Protein AF-0000000085045968 (afdb_homodimer)

Sequence (188 aa):
MLDGLQATTEQFIESRLEALLISKEYQVYADIIYRDLEEKLLDATQTLDDEARNLLIEDIRSNIFEQIFFQTKQAYRQGFSDSMTFMIDRLVKKMLDGLQATTEQFIESRLEALLISKEYQVYADIIYRDLEEKLLDATQTLDDEARNLLIEDIRSNIFEQIFFQTKQAYRQGFSDSMTFMIDRLVKK

Foldseek 3Di:
DVVVVVVVVVVVLVVVLVCVCPDPVNVVVLVVVLVVLLVVLCVVCVVDDPVVSVVVSVVVSVVVVVVVSVVSSVVSVVVVVVVVVVCCCVVPVD/DVVVVVVVVVVVLVVVLVCVCPDPVNVVVLVVVLVVLLVVLCVVCVVDDPVVSVVVSVVVSVVVVVVVSVVSSVVSVVVVVVVVVVVCCVVPVD

Nearest PDB structures (foldseek):
  4wa6-assembly3_B  TM=4.581E-01  e=2.703E+00  Saccharomyces cerevisiae S288C
  3kik-assembly1_A  TM=4.564E-01  e=2.879E+00  Saccharomyces cerevisiae
  3kjl-assembly1_A  TM=4.022E-01  e=5.750E+00  Saccharomyces cerevisiae
  5ip0-assembly2_E  TM=4.010E-01  e=7.875E+00  Aeromonas hydrophila
  4wa6-assembly3_B  TM=4.594E-01  e=2.603E+00  Saccharomyces cerevisiae S288C

pLDDT: mean 83.44, std 9.48, range [46.88, 95.69]

Organism: Alkalihalophilus pseudofirmus (strain ATCC BAA-2126 / JCM 17055 / OF4) (NCBI:txid398511)

Solvent-accessible surface area (backbone atoms only — not comparable to full-atom values): 9877 Å² total; per-residue (Å²): 115,71,64,54,52,52,51,53,49,50,51,49,49,53,52,51,50,53,51,48,66,69,26,67,70,48,46,52,54,54,48,50,54,50,54,54,49,48,59,57,43,52,72,56,31,64,87,45,54,72,68,62,41,48,52,50,51,49,52,53,48,53,52,50,49,53,52,49,51,52,48,28,53,52,27,17,51,48,20,23,49,50,30,49,52,52,48,47,51,60,63,56,72,98,112,72,65,53,50,50,51,52,49,50,51,48,50,53,53,51,49,52,50,48,64,68,27,67,71,48,45,51,53,54,46,50,54,49,52,54,49,50,60,57,43,52,71,57,29,62,87,44,54,72,68,61,42,49,52,50,51,50,52,52,48,52,52,50,48,54,52,48,51,51,47,28,53,52,28,18,51,49,20,23,51,50,32,48,51,52,48,49,49,60,63,57,73,96

Structure (mmCIF, N/CA/C/O backbone):
data_AF-0000000085045968-model_v1
#
loop_
_entity.id
_entity.type
_entity.pdbx_description
1 polymer 'Uncharacterized protein'
#
loop_
_atom_site.group_PDB
_atom_site.id
_atom_site.type_symbol
_atom_site.label_atom_id
_atom_site.label_alt_id
_atom_site.label_comp_id
_atom_site.label_asym_id
_atom_site.label_entity_id
_atom_site.label_seq_id
_atom_site.pdbx_PDB_ins_code
_atom_site.Cartn_x
_atom_site.Cartn_y
_atom_site.Cartn_z
_atom_site.occupancy
_atom_site.B_iso_or_equiv
_atom_site.auth_seq_id
_atom_site.auth_comp_id
_atom_site.auth_asym_id
_atom_site.auth_atom_id
_atom_site.pdbx_PDB_model_num
ATOM 1 N N . MET A 1 1 ? -14.148 30.641 0.25 1 47.75 1 MET A N 1
ATOM 2 C CA . MET A 1 1 ? -12.867 30.641 0.962 1 47.75 1 MET A CA 1
ATOM 3 C C . MET A 1 1 ? -12.453 29.234 1.346 1 47.75 1 MET A C 1
ATOM 5 O O . MET A 1 1 ? -11.328 28.812 1.078 1 47.75 1 MET A O 1
ATOM 9 N N . LEU A 1 2 ? -13.383 28.359 1.959 1 53.28 2 LEU A N 1
ATOM 10 C CA . LEU A 1 2 ? -13.18 26.984 2.406 1 53.28 2 LEU A CA 1
ATOM 11 C C . LEU A 1 2 ? -13.031 26.047 1.218 1 53.28 2 LEU A C 1
ATOM 13 O O . LEU A 1 2 ? -12.227 25.109 1.26 1 53.28 2 LEU A O 1
ATOM 17 N N . ASP A 1 3 ? -13.75 26.453 0.116 1 60.41 3 ASP A N 1
ATOM 18 C CA . ASP A 1 3 ? -13.719 25.672 -1.117 1 60.41 3 ASP A CA 1
ATOM 19 C C . ASP A 1 3 ? -12.344 25.734 -1.777 1 60.41 3 ASP A C 1
ATOM 21 O O . ASP A 1 3 ? -11.844 24.734 -2.277 1 60.41 3 ASP A O 1
ATOM 25 N N . GLY A 1 4 ? -11.797 26.891 -1.619 1 64.06 4 GLY A N 1
ATOM 26 C CA . GLY A 1 4 ? -10.492 27.078 -2.238 1 64.06 4 GLY A CA 1
ATOM 27 C C . GLY A 1 4 ? -9.398 26.266 -1.577 1 64.06 4 GLY A C 1
ATOM 28 O O . GLY A 1 4 ? -8.602 25.609 -2.258 1 64.06 4 GLY A O 1
ATOM 29 N N . LEU A 1 5 ? -9.469 26.219 -0.298 1 76.75 5 LEU A N 1
ATOM 30 C CA . LEU A 1 5 ? -8.461 25.469 0.452 1 76.75 5 LEU A CA 1
ATOM 31 C C . LEU A 1 5 ? -8.578 23.984 0.176 1 76.75 5 LEU A C 1
ATOM 33 O O . LEU A 1 5 ? -7.566 23.281 0.033 1 76.75 5 LEU A O 1
ATOM 37 N N . GLN A 1 6 ? -9.852 23.562 0.105 1 79.69 6 GLN A N 1
ATOM 38 C CA . GLN A 1 6 ? -10.078 22.141 -0.164 1 79.69 6 GLN A CA 1
ATOM 39 C C . GLN A 1 6 ? -9.547 21.75 -1.539 1 79.69 6 GLN A C 1
ATOM 41 O O . GLN A 1 6 ? -8.945 20.688 -1.696 1 79.69 6 GLN A O 1
ATOM 46 N N . ALA A 1 7 ? -9.766 22.594 -2.453 1 84.81 7 ALA A N 1
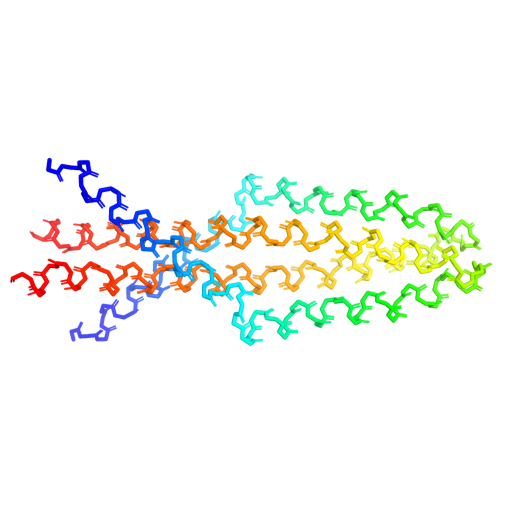ATOM 47 C CA . ALA A 1 7 ? -9.312 22.312 -3.812 1 84.81 7 ALA A CA 1
ATOM 48 C C . ALA A 1 7 ? -7.785 22.312 -3.887 1 84.81 7 ALA A C 1
ATOM 50 O O . ALA A 1 7 ? -7.191 21.453 -4.543 1 84.81 7 ALA A O 1
ATOM 51 N N . THR A 1 8 ? -7.258 23.266 -3.268 1 85.44 8 THR A N 1
ATOM 52 C CA . THR A 1 8 ? -5.805 23.359 -3.254 1 85.44 8 THR A CA 1
ATOM 53 C C . THR A 1 8 ? -5.191 22.156 -2.545 1 85.44 8 THR A C 1
ATOM 55 O O . THR A 1 8 ? -4.176 21.625 -2.992 1 85.44 8 THR A O 1
ATOM 58 N N . THR A 1 9 ? -5.832 21.766 -1.498 1 89.06 9 THR A N 1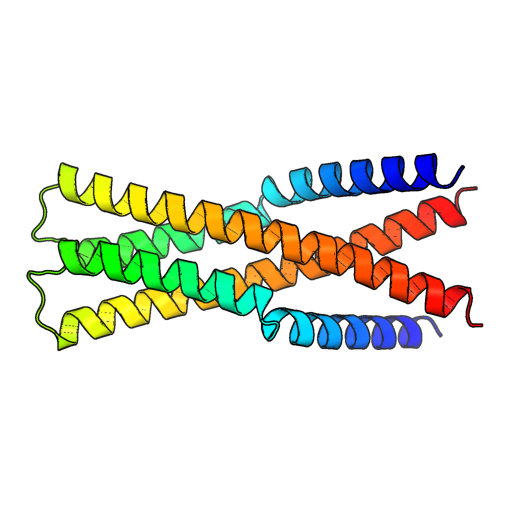
ATOM 59 C CA . THR A 1 9 ? -5.355 20.609 -0.745 1 89.06 9 THR A CA 1
ATOM 60 C C . THR A 1 9 ? -5.438 19.344 -1.589 1 89.06 9 THR A C 1
ATOM 62 O O . THR A 1 9 ? -4.48 18.562 -1.646 1 89.06 9 THR A O 1
ATOM 65 N N . GLU A 1 10 ? -6.555 19.172 -2.232 1 90.31 10 GLU A N 1
ATOM 66 C CA . GLU A 1 10 ? -6.746 17.984 -3.072 1 90.31 10 GLU A CA 1
ATOM 67 C C . GLU A 1 10 ? -5.75 17.969 -4.227 1 90.31 10 GLU A C 1
ATOM 69 O O . GLU A 1 10 ? -5.219 16.906 -4.578 1 90.31 10 GLU A O 1
ATOM 74 N N . GLN A 1 11 ? -5.516 19.094 -4.77 1 91.31 11 GLN A N 1
ATOM 75 C CA . GLN A 1 11 ? -4.531 19.188 -5.844 1 91.31 11 GLN A CA 1
ATOM 76 C C . GLN A 1 11 ? -3.135 18.844 -5.34 1 91.31 11 GLN A C 1
ATOM 78 O O . GLN A 1 11 ? -2.365 18.172 -6.035 1 91.31 11 GLN A O 1
ATOM 83 N N . PHE A 1 12 ? -2.871 19.344 -4.242 1 92.25 12 PHE A N 1
ATOM 84 C CA . PHE A 1 12 ? -1.583 19.016 -3.637 1 92.25 12 PHE A CA 1
ATOM 85 C C . PHE A 1 12 ? -1.457 17.516 -3.387 1 92.25 12 PHE A C 1
ATOM 87 O O . PHE A 1 12 ? -0.45 16.906 -3.748 1 92.25 12 PHE A O 1
ATOM 94 N N . ILE A 1 13 ? -2.463 16.938 -2.832 1 93.75 13 ILE A N 1
ATOM 95 C CA . ILE A 1 13 ? -2.484 15.508 -2.541 1 93.75 13 ILE A CA 1
ATOM 96 C C . ILE A 1 13 ? -2.287 14.711 -3.83 1 93.75 13 ILE A C 1
ATOM 98 O O . ILE A 1 13 ? -1.452 13.805 -3.889 1 93.75 13 ILE A O 1
ATOM 102 N N . GLU A 1 14 ? -3.031 15.078 -4.824 1 91.81 14 GLU A N 1
ATOM 103 C CA . GLU A 1 14 ? -2.949 14.359 -6.09 1 91.81 14 GLU A CA 1
ATOM 104 C C . GLU A 1 14 ? -1.549 14.461 -6.691 1 91.81 14 GLU A C 1
ATOM 106 O O . GLU A 1 14 ? -1.016 13.477 -7.203 1 91.81 14 GLU A O 1
ATOM 111 N N . SER A 1 15 ? -0.991 15.578 -6.594 1 93.38 15 SER A N 1
ATOM 112 C CA . SER A 1 15 ? 0.353 15.789 -7.121 1 93.38 15 SER A CA 1
ATOM 113 C C . SER A 1 15 ? 1.386 14.977 -6.352 1 93.38 15 SER A C 1
ATOM 115 O O . SER A 1 15 ? 2.262 14.352 -6.953 1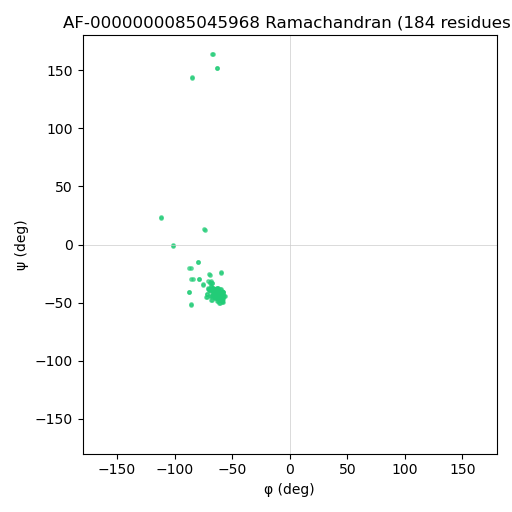 93.38 15 SER A O 1
ATOM 117 N N . ARG A 1 16 ? 1.268 14.984 -5.129 1 92.69 16 ARG A N 1
ATOM 118 C CA . ARG A 1 16 ? 2.225 14.273 -4.293 1 92.69 16 ARG A CA 1
ATOM 119 C C . ARG A 1 16 ? 2.053 12.766 -4.43 1 92.69 16 ARG A C 1
ATOM 121 O O . ARG A 1 16 ? 3.033 12.016 -4.414 1 92.69 16 ARG A O 1
ATOM 128 N N . LEU A 1 17 ? 0.818 12.391 -4.523 1 92.25 17 LEU A N 1
ATOM 129 C CA . LEU A 1 17 ? 0.544 10.977 -4.75 1 92.25 17 LEU A CA 1
ATOM 130 C C . LEU A 1 17 ? 1.152 10.508 -6.066 1 92.25 17 LEU A C 1
ATOM 132 O O . LEU A 1 17 ? 1.757 9.43 -6.129 1 92.25 17 LEU A O 1
ATOM 136 N N . GLU A 1 18 ? 0.968 11.266 -7.086 1 90.62 18 GLU A N 1
ATOM 137 C CA . GLU A 1 18 ? 1.569 10.938 -8.375 1 90.62 18 GLU A CA 1
ATOM 138 C C . GLU A 1 18 ? 3.088 10.836 -8.266 1 90.62 18 GLU A C 1
ATOM 140 O O . GLU A 1 18 ? 3.691 9.898 -8.797 1 90.62 18 GLU A O 1
ATOM 145 N N . ALA A 1 19 ? 3.65 11.734 -7.535 1 92.12 19 ALA A N 1
ATOM 146 C CA . ALA A 1 19 ? 5.098 11.734 -7.332 1 92.12 19 ALA A CA 1
ATOM 147 C C . ALA A 1 19 ? 5.539 10.484 -6.57 1 92.12 19 ALA A C 1
ATOM 149 O O . ALA A 1 19 ? 6.582 9.898 -6.883 1 92.12 19 ALA A O 1
ATOM 150 N N . LEU A 1 20 ? 4.754 10.102 -5.629 1 92 20 LEU A N 1
ATOM 151 C CA . LEU A 1 20 ? 5.059 8.914 -4.84 1 92 20 LEU A CA 1
ATOM 152 C C . LEU A 1 20 ? 5.012 7.656 -5.707 1 92 20 LEU A C 1
ATOM 154 O O . LEU A 1 20 ? 5.918 6.824 -5.648 1 92 20 LEU A O 1
ATOM 158 N N . LEU A 1 21 ? 4.023 7.578 -6.52 1 88.81 21 LEU A N 1
ATOM 159 C CA . LEU A 1 21 ? 3.783 6.379 -7.312 1 88.81 21 LEU A CA 1
ATOM 160 C C . LEU A 1 21 ? 4.848 6.219 -8.398 1 88.81 21 LEU A C 1
ATOM 162 O O . LEU A 1 21 ? 5.148 5.098 -8.82 1 88.81 21 LEU A O 1
ATOM 166 N N . ILE A 1 22 ? 5.438 7.277 -8.805 1 89.81 22 ILE A N 1
ATOM 167 C CA . ILE A 1 22 ? 6.438 7.176 -9.859 1 89.81 22 ILE A CA 1
ATOM 168 C C . ILE A 1 22 ? 7.836 7.242 -9.25 1 89.81 22 ILE A C 1
ATOM 170 O O . ILE A 1 22 ? 8.836 7.141 -9.969 1 89.81 22 ILE A O 1
ATOM 174 N N . SER A 1 23 ? 7.871 7.391 -8 1 88 23 SER A N 1
ATOM 175 C CA . SER A 1 23 ? 9.164 7.445 -7.328 1 88 23 SER A CA 1
ATOM 176 C C . SER A 1 23 ? 9.93 6.137 -7.492 1 88 23 SER A C 1
ATOM 178 O O . SER A 1 23 ? 9.32 5.07 -7.629 1 88 23 SER A O 1
ATOM 180 N N . LYS A 1 24 ? 11.273 6.27 -7.457 1 88.94 24 LYS A N 1
ATOM 181 C CA . LYS A 1 24 ? 12.133 5.098 -7.586 1 88.94 24 LYS A CA 1
ATOM 182 C C . LYS A 1 24 ? 11.891 4.109 -6.449 1 88.94 24 LYS A C 1
ATOM 184 O O . LYS A 1 24 ? 11.828 2.898 -6.68 1 88.94 24 LYS A O 1
ATOM 189 N N . GLU A 1 25 ? 11.742 4.656 -5.262 1 81.5 25 GLU A N 1
ATOM 190 C CA . GLU A 1 25 ? 11.531 3.809 -4.094 1 81.5 25 GLU A CA 1
ATOM 191 C C . GLU A 1 25 ? 10.281 2.953 -4.25 1 81.5 25 GLU A C 1
ATOM 193 O O . GLU A 1 25 ? 10.312 1.744 -4.012 1 81.5 25 GLU A O 1
ATOM 198 N N . TYR A 1 26 ? 9.234 3.562 -4.625 1 84.44 26 TYR A N 1
ATOM 199 C CA . TYR A 1 26 ? 7.984 2.838 -4.82 1 84.44 26 TYR A CA 1
ATOM 200 C C . TYR A 1 26 ? 8.125 1.798 -5.926 1 84.44 26 TYR A C 1
ATOM 202 O O . TYR A 1 26 ? 7.684 0.657 -5.773 1 84.44 26 TYR A O 1
ATOM 210 N N . GLN A 1 27 ? 8.773 2.176 -6.961 1 83.75 27 GLN A N 1
ATOM 211 C CA . GLN A 1 27 ? 8.922 1.282 -8.102 1 83.75 27 GLN A CA 1
ATOM 212 C C . GLN A 1 27 ? 9.797 0.079 -7.75 1 83.75 27 GLN A C 1
ATOM 214 O O . GLN A 1 27 ? 9.531 -1.038 -8.195 1 83.75 27 GLN A O 1
ATOM 219 N N . VAL A 1 28 ? 10.797 0.309 -6.969 1 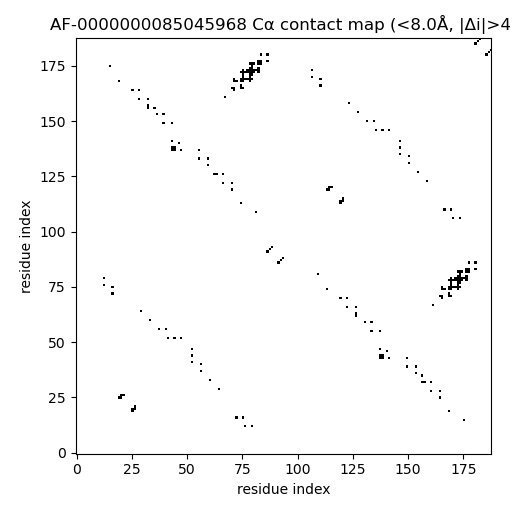85.38 28 VAL A N 1
ATOM 220 C CA . VAL A 1 28 ? 11.703 -0.768 -6.57 1 85.38 28 VAL A CA 1
ATOM 221 C C . VAL A 1 28 ? 10.93 -1.809 -5.758 1 85.38 28 VAL A C 1
ATOM 223 O O . VAL A 1 28 ? 11.07 -3.012 -5.984 1 85.38 28 VAL A O 1
ATOM 226 N N . TYR A 1 29 ? 10.062 -1.362 -4.883 1 80.62 29 TYR A N 1
ATOM 227 C CA . TYR A 1 29 ? 9.297 -2.291 -4.055 1 80.62 29 TYR A CA 1
ATOM 228 C C . TYR A 1 29 ? 8.273 -3.047 -4.895 1 80.62 29 TYR A C 1
ATOM 230 O O . TYR A 1 29 ? 8.055 -4.242 -4.688 1 80.62 29 TYR A O 1
ATOM 238 N N . ALA A 1 30 ? 7.699 -2.334 -5.82 1 80.12 30 ALA A N 1
ATOM 239 C CA . ALA A 1 30 ? 6.77 -2.998 -6.73 1 80.12 30 ALA A CA 1
ATOM 240 C C . ALA A 1 30 ? 7.48 -4.074 -7.551 1 80.12 30 ALA A C 1
ATOM 242 O O . ALA A 1 30 ? 6.953 -5.176 -7.727 1 80.12 30 ALA A O 1
ATOM 243 N N . ASP A 1 31 ? 8.664 -3.789 -7.914 1 84.25 31 ASP A N 1
ATOM 244 C CA . ASP A 1 31 ? 9.453 -4.73 -8.703 1 84.25 31 ASP A CA 1
ATOM 245 C C . ASP A 1 31 ? 9.812 -5.965 -7.887 1 84.25 31 ASP A C 1
ATOM 247 O O . ASP A 1 31 ? 9.844 -7.078 -8.414 1 84.25 31 ASP A O 1
ATOM 251 N N . ILE A 1 32 ? 10.117 -5.742 -6.66 1 84.75 32 ILE A N 1
ATOM 252 C CA . ILE A 1 32 ? 10.477 -6.848 -5.777 1 84.75 32 ILE A CA 1
ATOM 253 C C . ILE A 1 32 ? 9.305 -7.812 -5.648 1 84.75 32 ILE A C 1
ATOM 255 O O . ILE A 1 32 ? 9.484 -9.031 -5.734 1 84.75 32 ILE A O 1
ATOM 259 N N . ILE A 1 33 ? 8.117 -7.305 -5.5 1 82.06 33 ILE A N 1
ATOM 260 C CA . ILE A 1 33 ? 6.926 -8.141 -5.387 1 82.06 33 ILE A CA 1
ATOM 261 C C . ILE A 1 33 ? 6.77 -8.984 -6.648 1 82.06 33 ILE A C 1
ATOM 263 O O . ILE A 1 33 ? 6.531 -10.195 -6.566 1 82.06 33 ILE A O 1
ATOM 267 N N . TYR A 1 34 ? 7.02 -8.375 -7.73 1 82.06 34 TYR A N 1
ATOM 268 C CA . TYR A 1 34 ? 6.812 -9.039 -9.016 1 82.06 34 TYR A CA 1
ATOM 269 C C . TYR A 1 34 ? 7.871 -10.109 -9.25 1 82.06 34 TYR A C 1
ATOM 271 O O . TYR A 1 34 ? 7.559 -11.219 -9.695 1 82.06 34 TYR A O 1
ATOM 279 N N . ARG A 1 35 ? 9.062 -9.773 -8.992 1 86 35 ARG A N 1
ATOM 280 C CA . ARG A 1 35 ? 10.156 -10.727 -9.18 1 86 35 ARG A CA 1
ATOM 281 C C . ARG A 1 35 ? 9.969 -11.953 -8.289 1 86 35 ARG A C 1
ATOM 283 O O . ARG A 1 35 ? 10.148 -13.086 -8.742 1 86 35 ARG A O 1
ATOM 290 N N . ASP A 1 36 ? 9.633 -11.695 -7.082 1 83.06 36 ASP A N 1
ATOM 291 C CA . ASP A 1 36 ? 9.422 -12.797 -6.148 1 83.06 36 ASP A CA 1
ATOM 292 C C . ASP A 1 36 ? 8.25 -13.672 -6.582 1 83.06 36 ASP A C 1
ATOM 294 O O . ASP A 1 36 ? 8.312 -14.898 -6.496 1 83.06 36 ASP A O 1
ATOM 298 N N . LEU A 1 37 ? 7.219 -13.117 -7.047 1 83.69 37 LEU A N 1
ATOM 299 C CA . LEU A 1 37 ? 6.051 -13.836 -7.543 1 83.69 37 LEU A CA 1
ATOM 300 C C . LEU A 1 37 ? 6.414 -14.711 -8.734 1 83.69 37 LEU A C 1
ATOM 302 O O . LEU A 1 37 ? 6.047 -15.891 -8.789 1 83.69 37 LEU A O 1
ATOM 306 N N . GLU A 1 38 ? 7.129 -14.125 -9.617 1 83.38 38 GLU A N 1
ATOM 307 C CA . GLU A 1 38 ? 7.531 -14.859 -10.82 1 83.38 38 GLU A CA 1
ATOM 308 C C . GLU A 1 38 ? 8.375 -16.078 -10.461 1 83.38 38 GLU A C 1
ATOM 310 O O . GLU A 1 38 ? 8.156 -17.172 -10.992 1 83.38 38 GLU A O 1
ATOM 315 N N . GLU A 1 39 ? 9.289 -15.898 -9.617 1 84 39 GLU A N 1
ATOM 316 C CA . GLU A 1 39 ? 10.172 -16.984 -9.211 1 84 39 GLU A CA 1
ATOM 317 C C . GLU A 1 39 ? 9.391 -18.125 -8.562 1 84 39 GLU A C 1
ATOM 319 O O . GLU A 1 39 ? 9.641 -19.297 -8.852 1 84 39 GLU A O 1
ATOM 324 N N . LYS A 1 40 ? 8.477 -17.797 -7.801 1 82.06 40 LYS A N 1
ATOM 325 C CA . LYS A 1 40 ? 7.711 -18.812 -7.086 1 82.06 40 LYS A CA 1
ATOM 326 C C . LYS A 1 40 ? 6.727 -19.516 -8.016 1 82.06 40 LYS A C 1
ATOM 328 O O . LYS A 1 40 ? 6.488 -20.719 -7.879 1 82.06 40 LYS A O 1
ATOM 333 N N . LEU A 1 41 ? 6.18 -18.812 -8.969 1 82.06 41 LEU A N 1
ATOM 334 C CA . LEU A 1 41 ? 5.191 -19.391 -9.883 1 82.06 41 LEU A CA 1
ATOM 335 C C . LEU A 1 41 ? 5.867 -20.234 -10.961 1 82.06 41 LEU A C 1
ATOM 337 O O . LEU A 1 41 ? 5.266 -21.156 -11.492 1 82.06 41 LEU A O 1
ATOM 341 N N . LEU A 1 42 ? 7.07 -19.828 -11.273 1 78.31 42 LEU A N 1
ATOM 342 C CA . LEU A 1 42 ? 7.793 -20.578 -12.289 1 78.31 42 LEU A CA 1
ATOM 343 C C . LEU A 1 42 ? 7.922 -22.047 -11.883 1 78.31 42 LEU A C 1
ATOM 345 O O . LEU A 1 42 ? 7.656 -22.938 -12.688 1 78.31 42 LEU A O 1
ATOM 349 N N . ASP A 1 43 ? 8.258 -22.25 -10.641 1 71.75 43 ASP A N 1
ATOM 350 C CA . ASP A 1 43 ? 8.438 -23.609 -10.156 1 71.75 43 ASP A CA 1
ATOM 351 C C . ASP A 1 43 ? 7.105 -24.359 -10.102 1 71.75 43 ASP A C 1
ATOM 353 O O . ASP A 1 43 ? 7.031 -25.531 -10.445 1 71.75 43 ASP A O 1
ATOM 357 N N . ALA A 1 44 ? 6.051 -23.625 -9.844 1 73.31 44 ALA A N 1
ATOM 358 C CA . ALA A 1 44 ? 4.75 -24.234 -9.586 1 73.31 44 ALA A CA 1
ATOM 359 C C . ALA A 1 44 ? 3.992 -24.469 -10.891 1 73.31 44 ALA A C 1
ATOM 361 O O . ALA A 1 44 ? 3.074 -25.297 -10.945 1 73.31 44 ALA A O 1
ATOM 362 N N . THR A 1 45 ? 4.43 -23.734 -11.906 1 74.88 45 THR A N 1
ATOM 363 C CA . THR A 1 45 ? 3.676 -23.781 -13.156 1 74.88 45 THR A CA 1
ATOM 364 C C . THR A 1 45 ? 4.492 -24.469 -14.25 1 74.88 45 THR A C 1
ATOM 366 O O . THR A 1 45 ? 4.262 -24.234 -15.438 1 74.88 45 THR A O 1
ATOM 369 N N . GLN A 1 46 ? 5.395 -25.25 -13.883 1 74.81 46 GLN A N 1
ATOM 370 C CA . GLN A 1 46 ? 6.285 -25.906 -14.836 1 74.81 46 GLN A CA 1
ATOM 371 C C . GLN A 1 46 ? 5.5 -26.766 -15.812 1 74.81 46 GLN A C 1
ATOM 373 O O . GLN A 1 46 ? 5.961 -27.031 -16.922 1 74.81 46 GLN A O 1
ATOM 378 N N . THR A 1 47 ? 4.328 -27.172 -15.352 1 75.12 47 THR A N 1
ATOM 379 C CA . THR A 1 47 ? 3.535 -28.062 -16.188 1 75.12 47 THR A CA 1
ATOM 380 C C . THR A 1 47 ? 2.807 -27.281 -17.281 1 75.12 47 THR A C 1
ATOM 382 O O . THR A 1 47 ? 2.318 -27.859 -18.25 1 75.12 47 THR A O 1
ATOM 385 N N . LEU A 1 48 ? 2.732 -25.984 -17.156 1 75.88 48 LEU A N 1
ATOM 386 C CA . LEU A 1 48 ? 2.057 -25.141 -18.125 1 75.88 48 LEU A CA 1
ATOM 387 C C . LEU A 1 48 ? 2.994 -24.781 -19.281 1 75.88 48 LEU A C 1
ATOM 389 O O . LEU A 1 48 ? 4.211 -24.719 -19.094 1 75.88 48 LEU A O 1
ATOM 393 N N . ASP A 1 49 ? 2.371 -24.719 -20.406 1 82.44 49 ASP A N 1
ATOM 394 C CA . ASP A 1 49 ? 3.203 -24.203 -21.5 1 82.44 49 ASP A CA 1
ATOM 395 C C . ASP A 1 49 ? 3.541 -22.734 -21.281 1 82.44 49 ASP A C 1
ATOM 397 O O . ASP A 1 49 ? 2.965 -22.078 -20.406 1 82.44 49 ASP A O 1
ATOM 401 N N . ASP A 1 50 ? 4.547 -22.234 -22.016 1 82.31 50 ASP A N 1
ATOM 402 C CA . ASP A 1 50 ? 5.102 -20.906 -21.797 1 82.31 50 ASP A CA 1
ATOM 403 C C . ASP A 1 50 ? 4.023 -19.828 -21.953 1 82.31 50 ASP A C 1
ATOM 405 O O . ASP A 1 50 ? 3.979 -18.875 -21.156 1 82.31 50 ASP A O 1
ATOM 409 N N . GLU A 1 51 ? 3.156 -19.969 -22.906 1 86.5 51 GLU A N 1
ATOM 410 C CA . GLU A 1 51 ? 2.131 -18.953 -23.156 1 86.5 51 GLU A CA 1
ATOM 411 C C . GLU A 1 51 ? 1.118 -18.906 -22.016 1 86.5 51 GLU A C 1
ATOM 413 O O . GLU A 1 51 ? 0.783 -17.828 -21.531 1 86.5 51 GLU A O 1
ATOM 418 N N . ALA A 1 52 ? 0.628 -20.094 -21.609 1 81.69 52 ALA A N 1
ATOM 419 C CA . ALA A 1 52 ? -0.339 -20.172 -20.516 1 81.69 52 ALA A CA 1
ATOM 420 C C . ALA A 1 52 ? 0.265 -19.672 -19.203 1 81.69 52 ALA A C 1
ATOM 422 O O . ALA A 1 52 ? -0.401 -18.984 -18.438 1 81.69 52 ALA A O 1
ATOM 423 N N . ARG A 1 53 ? 1.506 -19.969 -19 1 83.12 53 ARG A N 1
ATOM 424 C CA . ARG A 1 53 ? 2.215 -19.531 -17.812 1 83.12 53 ARG A CA 1
ATOM 425 C C . ARG A 1 53 ? 2.371 -18.016 -17.781 1 83.12 53 ARG A C 1
ATOM 427 O O . ARG A 1 53 ? 2.111 -17.375 -16.766 1 83.12 53 ARG A O 1
ATOM 434 N N . ASN A 1 54 ? 2.711 -17.438 -18.922 1 84.62 54 ASN A N 1
ATOM 435 C CA . ASN A 1 54 ? 2.893 -16 -19.016 1 84.62 54 ASN A CA 1
ATOM 436 C C . ASN A 1 54 ? 1.579 -15.25 -18.812 1 84.62 54 ASN A C 1
ATOM 438 O O . ASN A 1 54 ? 1.554 -14.203 -18.156 1 84.62 54 ASN A O 1
ATOM 442 N N . LEU A 1 55 ? 0.557 -15.789 -19.312 1 85.75 55 LEU A N 1
ATOM 443 C CA . LEU A 1 55 ? -0.755 -15.172 -19.156 1 85.75 55 LEU A CA 1
ATOM 444 C C . LEU A 1 55 ? -1.2 -15.195 -17.703 1 85.75 55 LEU A C 1
ATOM 446 O O . LEU A 1 55 ? -1.773 -14.227 -17.203 1 85.75 55 LEU A O 1
ATOM 450 N N . LEU A 1 56 ? -0.904 -16.297 -17.031 1 83.62 56 LEU A N 1
ATOM 451 C CA . LEU A 1 56 ? -1.233 -16.438 -15.617 1 83.62 56 LEU A CA 1
ATOM 452 C C . LEU A 1 56 ? -0.45 -15.445 -14.773 1 83.62 56 LEU A C 1
ATOM 454 O O . LEU A 1 56 ? -1.022 -14.758 -13.93 1 83.62 56 LEU A O 1
ATOM 458 N N . ILE A 1 57 ? 0.799 -15.336 -15.039 1 83.44 57 ILE A N 1
ATOM 459 C CA . ILE A 1 57 ? 1.679 -14.453 -14.281 1 83.44 57 ILE A CA 1
ATOM 460 C C . ILE A 1 57 ? 1.262 -13 -14.492 1 83.44 57 ILE A C 1
ATOM 462 O O . ILE A 1 57 ? 1.174 -12.227 -13.539 1 83.44 57 ILE A O 1
ATOM 466 N N . GLU A 1 58 ? 0.964 -12.641 -15.695 1 85.88 58 GLU A N 1
ATOM 467 C CA . GLU A 1 58 ? 0.551 -11.273 -16 1 85.88 58 GLU A CA 1
ATOM 468 C C . GLU A 1 58 ? -0.785 -10.938 -15.344 1 85.88 58 GLU A C 1
ATOM 470 O O . GLU A 1 58 ? -0.99 -9.82 -14.875 1 85.88 58 GLU A O 1
ATOM 475 N N . ASP A 1 59 ? -1.627 -11.867 -15.344 1 86.44 59 ASP A N 1
ATOM 476 C CA . ASP A 1 59 ? -2.932 -11.664 -14.719 1 86.44 59 ASP A CA 1
ATOM 477 C C . ASP A 1 59 ? -2.797 -11.453 -13.211 1 86.44 59 ASP A C 1
ATOM 479 O O . ASP A 1 59 ? -3.41 -10.547 -12.648 1 86.44 59 ASP A O 1
ATOM 483 N N . ILE A 1 60 ? -1.997 -12.258 -12.609 1 83.81 60 ILE A N 1
ATOM 484 C CA . ILE A 1 60 ? -1.781 -12.156 -11.172 1 83.81 60 ILE A CA 1
ATOM 485 C C . ILE A 1 60 ? -1.066 -10.844 -10.852 1 83.81 60 ILE A C 1
ATOM 487 O O . ILE A 1 60 ? -1.455 -10.133 -9.922 1 83.81 60 ILE A O 1
ATOM 491 N N . ARG A 1 61 ? -0.116 -10.547 -11.68 1 84.31 61 ARG A N 1
ATOM 492 C CA . ARG A 1 61 ? 0.651 -9.32 -11.492 1 84.31 61 ARG A CA 1
ATOM 493 C C . ARG A 1 61 ? -0.249 -8.094 -11.578 1 84.31 61 ARG A C 1
ATOM 495 O O . ARG A 1 61 ? -0.177 -7.199 -10.727 1 84.31 61 ARG A O 1
ATOM 502 N N . SER A 1 62 ? -1.009 -8.008 -12.578 1 86.31 62 SER A N 1
ATOM 503 C CA . SER A 1 62 ? -1.886 -6.863 -12.805 1 86.31 62 SER A CA 1
ATOM 504 C C . SER A 1 62 ? -2.865 -6.688 -11.648 1 86.31 62 SER A C 1
ATOM 506 O O . SER A 1 62 ? -3.137 -5.562 -11.219 1 86.31 62 SER A O 1
ATOM 508 N N . ASN A 1 63 ? -3.344 -7.734 -11.133 1 84.38 63 ASN A N 1
ATOM 509 C CA . ASN A 1 63 ? -4.289 -7.688 -10.023 1 84.38 63 ASN A CA 1
ATOM 510 C C . ASN A 1 63 ? -3.621 -7.195 -8.734 1 84.38 63 ASN A C 1
ATOM 512 O O . ASN A 1 63 ? -4.18 -6.359 -8.023 1 84.38 63 ASN A O 1
ATOM 516 N N . ILE A 1 64 ? -2.461 -7.699 -8.461 1 83.94 64 ILE A N 1
ATOM 517 C CA . ILE A 1 64 ? -1.714 -7.301 -7.277 1 83.94 64 ILE A CA 1
ATOM 518 C C . ILE A 1 64 ? -1.347 -5.824 -7.367 1 83.94 64 ILE A C 1
ATOM 520 O O . ILE A 1 64 ? -1.506 -5.078 -6.398 1 83.94 64 ILE A O 1
ATOM 524 N N . PHE A 1 65 ? -0.946 -5.402 -8.555 1 84.06 65 PHE A N 1
ATOM 525 C CA . PHE A 1 65 ? -0.553 -4.016 -8.758 1 84.06 65 PHE A CA 1
ATOM 526 C C . PHE A 1 65 ? -1.726 -3.076 -8.5 1 84.06 65 PHE A C 1
ATOM 528 O O . PHE A 1 65 ? -1.573 -2.053 -7.832 1 84.06 65 PHE A O 1
ATOM 535 N N . GLU A 1 66 ? -2.795 -3.4 -9.062 1 85.44 66 GLU A N 1
ATOM 536 C CA . GLU A 1 66 ? -3.975 -2.557 -8.891 1 85.44 66 GLU A CA 1
ATOM 537 C C . GLU A 1 66 ? -4.367 -2.443 -7.422 1 85.44 66 GLU A C 1
ATOM 539 O O . GLU A 1 66 ? -4.691 -1.354 -6.941 1 85.44 66 GLU A O 1
ATOM 544 N N . GLN A 1 67 ? -4.328 -3.535 -6.742 1 83.56 67 GLN A N 1
ATOM 545 C CA . GLN A 1 67 ? -4.723 -3.535 -5.336 1 83.56 67 GLN A CA 1
ATOM 546 C C . GLN A 1 67 ? -3.709 -2.785 -4.48 1 83.56 67 GLN A C 1
ATOM 548 O O . GLN A 1 67 ? -4.082 -2.031 -3.58 1 83.56 67 GLN A O 1
ATOM 553 N N . ILE A 1 68 ? -2.473 -2.92 -4.758 1 83.94 68 ILE A N 1
ATOM 554 C CA . ILE A 1 68 ? -1.418 -2.215 -4.039 1 83.94 68 ILE A CA 1
ATOM 555 C C . ILE A 1 68 ? -1.528 -0.714 -4.301 1 83.94 68 ILE A C 1
ATOM 557 O O . ILE A 1 68 ? -1.356 0.097 -3.389 1 83.94 68 ILE A O 1
ATOM 561 N N . PHE A 1 69 ? -1.808 -0.432 -5.551 1 86.38 69 PHE A N 1
ATOM 562 C CA . PHE A 1 69 ? -1.989 0.964 -5.93 1 86.38 69 PHE A CA 1
ATOM 563 C C . PHE A 1 69 ? -3.111 1.603 -5.117 1 86.38 69 PHE A C 1
ATOM 565 O O . PHE A 1 69 ? -2.941 2.691 -4.562 1 86.38 69 PHE A O 1
ATOM 572 N N . PHE A 1 70 ? -4.172 0.973 -5.004 1 88.25 70 PHE A N 1
ATOM 573 C CA . PHE A 1 70 ? -5.328 1.479 -4.277 1 88.25 70 PHE A CA 1
ATOM 574 C C . PHE A 1 70 ? -5.012 1.637 -2.797 1 88.25 70 PHE A C 1
ATOM 576 O O . PHE A 1 70 ? -5.328 2.666 -2.193 1 88.25 70 PHE A O 1
ATOM 583 N N . GLN A 1 71 ? -4.379 0.637 -2.271 1 87.25 71 GLN A N 1
ATOM 584 C CA . GLN A 1 71 ? -4.062 0.668 -0.847 1 87.25 71 GLN A CA 1
ATOM 585 C C . GLN A 1 71 ? -3.049 1.765 -0.533 1 87.25 71 GLN A C 1
ATOM 587 O O . GLN A 1 71 ? -3.141 2.424 0.504 1 87.25 71 GLN A O 1
ATOM 592 N N . THR A 1 72 ? -2.141 1.914 -1.418 1 89.75 72 THR A N 1
ATOM 593 C CA . THR A 1 72 ? -1.141 2.965 -1.261 1 89.75 72 THR A CA 1
ATOM 594 C C . THR A 1 72 ? -1.798 4.34 -1.258 1 89.75 72 THR A C 1
ATOM 596 O O . THR A 1 72 ? -1.491 5.18 -0.407 1 89.75 72 THR A O 1
ATOM 599 N N . LYS A 1 73 ? -2.664 4.555 -2.17 1 91.75 73 LYS A N 1
ATOM 600 C CA . LYS A 1 73 ? -3.385 5.82 -2.268 1 91.75 73 LYS A CA 1
ATOM 601 C C . LYS A 1 73 ? -4.188 6.094 -0.998 1 91.75 73 LYS A C 1
ATOM 603 O O . LYS A 1 73 ? -4.18 7.215 -0.483 1 91.75 73 LYS A O 1
ATOM 608 N N . G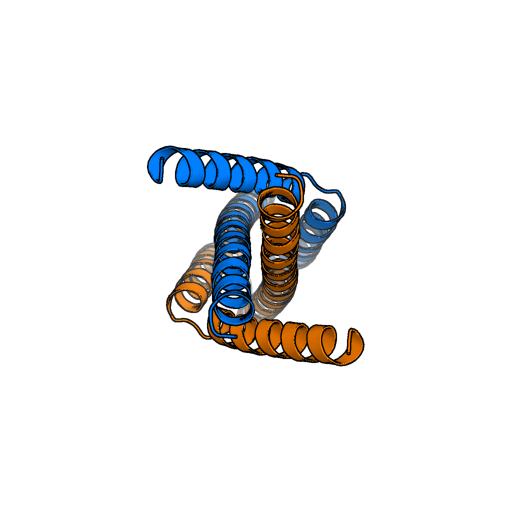LN A 1 74 ? -4.844 5.082 -0.507 1 91.69 74 GLN A N 1
ATOM 609 C CA . GLN A 1 74 ? -5.652 5.223 0.699 1 91.69 74 GLN A CA 1
ATOM 610 C C . GLN A 1 74 ? -4.781 5.543 1.91 1 91.69 74 GLN A C 1
ATOM 612 O O . GLN A 1 74 ? -5.133 6.398 2.725 1 91.69 74 GLN A O 1
ATOM 617 N N . ALA A 1 75 ? -3.703 4.816 1.974 1 93.38 75 ALA A N 1
ATOM 618 C CA . ALA A 1 75 ? -2.797 5.035 3.098 1 93.38 75 ALA A CA 1
ATOM 619 C C . ALA A 1 75 ? -2.229 6.453 3.074 1 93.38 75 ALA A C 1
ATOM 621 O O . ALA A 1 75 ? -2.164 7.117 4.109 1 93.38 75 ALA A O 1
ATOM 622 N N . TYR A 1 76 ? -1.805 6.883 1.918 1 95.69 76 TYR A N 1
ATOM 623 C CA . TYR A 1 76 ? -1.268 8.227 1.761 1 95.69 76 TYR A CA 1
ATOM 624 C C . TYR A 1 76 ? -2.287 9.281 2.189 1 95.69 76 TYR A C 1
ATOM 626 O O . TYR A 1 76 ? -1.969 10.18 2.967 1 95.69 76 TYR A O 1
ATOM 634 N N . ARG A 1 77 ? -3.465 9.148 1.693 1 94.31 77 ARG A N 1
ATOM 635 C CA . ARG A 1 77 ? -4.523 10.109 1.992 1 94.31 77 ARG A CA 1
ATOM 636 C C . ARG A 1 77 ? -4.855 10.109 3.48 1 94.31 77 ARG A C 1
ATOM 638 O O . ARG A 1 77 ? -5.125 11.164 4.059 1 94.31 77 ARG A O 1
ATOM 645 N N . GLN A 1 78 ? -4.852 8.945 4.031 1 94.56 78 GLN A N 1
ATOM 646 C CA . GLN A 1 78 ? -5.117 8.852 5.461 1 94.56 78 GLN A CA 1
ATOM 647 C C . GLN A 1 78 ? -4.008 9.516 6.27 1 94.56 78 GLN A C 1
ATOM 649 O O . GLN A 1 78 ? -4.285 10.234 7.238 1 94.56 78 GLN A O 1
ATOM 654 N N . GLY A 1 79 ? -2.766 9.258 5.863 1 95.56 79 GLY A N 1
ATOM 655 C CA . GLY A 1 79 ? -1.666 9.945 6.523 1 95.56 79 GLY A CA 1
ATOM 656 C C . GLY A 1 79 ? -1.772 11.461 6.445 1 95.56 79 GLY A C 1
ATOM 657 O O . GLY A 1 79 ? -1.552 12.148 7.438 1 95.56 79 GLY A O 1
ATOM 658 N N . PHE A 1 80 ? -2.117 11.93 5.297 1 95.31 80 PHE A N 1
ATOM 659 C CA . PHE A 1 80 ? -2.287 13.367 5.082 1 95.31 80 PHE A CA 1
ATOM 660 C C . PHE A 1 80 ? -3.379 13.922 5.988 1 95.31 80 PHE A C 1
ATOM 662 O O . PHE A 1 80 ? -3.176 14.93 6.668 1 95.31 80 PHE A O 1
ATOM 669 N N . SER A 1 81 ? -4.449 13.242 6.043 1 93.06 81 SER A N 1
ATOM 670 C CA . SER A 1 81 ? -5.598 13.664 6.84 1 93.06 81 SER A CA 1
ATOM 671 C C . SER A 1 81 ? -5.27 13.656 8.328 1 93.06 81 SER A C 1
ATOM 673 O O . SER A 1 81 ? -5.629 14.578 9.055 1 93.06 81 SER A O 1
ATOM 675 N N . ASP A 1 82 ? -4.629 12.641 8.742 1 93.94 82 ASP A N 1
ATOM 676 C CA . ASP A 1 82 ? -4.258 12.531 10.148 1 93.94 82 ASP A CA 1
ATOM 677 C C . ASP A 1 82 ? -3.309 13.656 10.562 1 93.94 82 ASP A C 1
ATOM 679 O O . ASP A 1 82 ? -3.402 14.18 11.672 1 93.94 82 ASP A O 1
ATOM 683 N N . SER A 1 83 ? -2.424 13.914 9.641 1 93.69 83 SER A N 1
ATOM 684 C CA . SER A 1 83 ? -1.49 15 9.906 1 93.69 83 SER A CA 1
ATOM 685 C C . SER A 1 83 ? -2.221 16.328 10.047 1 93.69 83 SER A C 1
ATOM 687 O O . SER A 1 83 ? -1.907 17.125 10.938 1 93.69 83 SER A O 1
ATOM 689 N N . MET A 1 84 ? -3.17 16.594 9.203 1 89.88 84 MET A N 1
ATOM 690 C CA . MET A 1 84 ? -3.963 17.812 9.297 1 89.88 84 MET A CA 1
ATOM 691 C C . MET A 1 84 ? -4.664 17.906 10.648 1 89.88 84 MET A C 1
ATOM 693 O O . MET A 1 84 ? -4.625 18.953 11.297 1 89.88 84 MET A O 1
ATOM 697 N N . THR A 1 85 ? -5.219 16.797 11.008 1 86.81 85 THR A N 1
ATOM 698 C CA . THR A 1 85 ? -5.91 16.75 12.289 1 86.81 85 THR A CA 1
ATOM 699 C C . THR A 1 85 ? -4.93 16.969 13.438 1 86.81 85 THR A C 1
ATOM 701 O O . THR A 1 85 ? -5.215 17.719 14.367 1 86.81 85 THR A O 1
ATOM 704 N N . PHE A 1 86 ? -3.799 16.359 13.367 1 89.5 86 PHE A N 1
ATOM 705 C CA . PHE A 1 86 ? -2.744 16.469 14.367 1 89.5 86 PHE A CA 1
ATOM 706 C C . PHE A 1 86 ? -2.289 17.922 14.508 1 89.5 86 PHE A C 1
ATOM 708 O O . PHE A 1 86 ? -2.16 18.438 15.625 1 89.5 86 PHE A O 1
ATOM 715 N N . MET A 1 87 ? -2.107 18.594 13.477 1 85.75 87 MET A N 1
ATOM 716 C CA . MET A 1 87 ? -1.612 19.969 13.469 1 85.75 87 MET A CA 1
ATOM 717 C C . MET A 1 87 ? -2.678 20.922 13.984 1 85.75 87 MET A C 1
ATOM 719 O O . MET A 1 87 ? -2.377 21.844 14.75 1 85.75 87 MET A O 1
ATOM 723 N N . ILE A 1 88 ? -3.818 20.672 13.547 1 82.06 88 ILE A N 1
ATOM 724 C CA . ILE A 1 88 ? -4.906 21.547 13.984 1 82.06 88 ILE A CA 1
ATOM 725 C C . ILE A 1 88 ? -5.109 21.406 15.492 1 82.06 88 ILE A C 1
ATOM 727 O O . ILE A 1 88 ? -5.301 22.406 16.188 1 82.06 88 ILE A O 1
ATOM 731 N N . ASP A 1 89 ? -4.996 20.219 15.953 1 80.88 89 ASP A N 1
ATOM 732 C CA . ASP A 1 89 ? -5.168 19.953 17.375 1 80.88 89 ASP A CA 1
ATOM 733 C C . ASP A 1 89 ? -4.031 20.578 18.188 1 80.88 89 ASP A C 1
ATOM 735 O O . ASP A 1 89 ? -4.246 21.031 19.312 1 80.88 89 ASP A O 1
ATOM 739 N N . ARG A 1 90 ? -2.885 20.609 17.609 1 77.38 90 ARG A N 1
ATOM 740 C CA . ARG A 1 90 ? -1.723 21.125 18.312 1 77.38 90 ARG A CA 1
ATOM 741 C C . ARG A 1 90 ? -1.634 22.641 18.172 1 77.38 90 ARG A C 1
ATOM 743 O O . ARG A 1 90 ? -1.13 23.328 19.078 1 77.38 90 ARG A O 1
ATOM 750 N N . LEU A 1 91 ? -2.104 23.141 17.141 1 72.88 91 LEU A N 1
ATOM 751 C CA . LEU A 1 91 ? -2.043 24.578 16.906 1 72.88 91 LEU A CA 1
ATOM 752 C C . LEU A 1 91 ? -3.248 25.281 17.531 1 72.88 91 LEU A C 1
ATOM 754 O O . LEU A 1 91 ? -3.154 26.438 17.953 1 72.88 91 LEU A O 1
ATOM 758 N N . VAL A 1 92 ? -4.273 24.641 17.359 1 62.78 92 VAL A N 1
ATOM 759 C CA . VAL A 1 92 ? -5.473 25.312 17.859 1 62.78 92 VAL A CA 1
ATOM 760 C C . VAL A 1 92 ? -5.66 25 19.344 1 62.78 92 VAL A C 1
ATOM 762 O O . VAL A 1 92 ? -6.07 25.875 20.109 1 62.78 92 VAL A O 1
ATOM 765 N N . LYS A 1 93 ? -5.629 23.734 19.672 1 59.47 93 LYS A N 1
ATOM 766 C CA . LYS A 1 93 ? -5.973 23.453 21.062 1 59.47 93 LYS A CA 1
ATOM 767 C C . LYS A 1 93 ? -4.844 23.859 22 1 59.47 93 LYS A C 1
ATOM 769 O O . LYS A 1 93 ? -4.965 23.734 23.219 1 59.47 93 LYS A O 1
ATOM 774 N N . LYS A 1 94 ? -3.793 24.625 21.594 1 49.72 94 LYS A N 1
ATOM 775 C CA . LYS A 1 94 ? -3.102 25.328 22.672 1 49.72 94 LYS A CA 1
ATOM 776 C C . LYS A 1 94 ? -3.789 26.656 22.969 1 49.72 94 LYS A C 1
ATOM 778 O O . LYS A 1 94 ? -4.336 27.312 22.078 1 49.72 94 LYS A O 1
ATOM 783 N N . MET B 1 1 ? 12.43 20.906 23.5 1 46.88 1 MET B N 1
ATOM 784 C CA . MET B 1 1 ? 11.133 21.344 23 1 46.88 1 MET B CA 1
ATOM 785 C C . MET B 1 1 ? 10.828 20.688 21.656 1 46.88 1 MET B C 1
ATOM 787 O O . MET B 1 1 ? 9.75 20.141 21.453 1 46.88 1 MET B O 1
ATOM 791 N N . LEU B 1 2 ? 11.805 20.703 20.641 1 52.84 2 LEU B N 1
ATOM 792 C CA . LEU B 1 2 ? 11.703 20.141 19.297 1 52.84 2 LEU B CA 1
ATOM 793 C C . LEU B 1 2 ? 11.672 18.609 19.344 1 52.84 2 LEU B C 1
ATOM 795 O O . LEU B 1 2 ? 10.938 17.984 18.578 1 52.84 2 LEU B O 1
ATOM 799 N N . ASP B 1 3 ? 12.398 18.109 20.375 1 59.59 3 ASP B N 1
ATOM 800 C CA . ASP B 1 3 ? 12.484 16.656 20.578 1 59.59 3 ASP B CA 1
ATOM 801 C C . ASP B 1 3 ? 11.133 16.094 21.016 1 59.59 3 ASP B C 1
ATOM 803 O O . ASP B 1 3 ? 10.727 15.023 20.562 1 59.59 3 ASP B O 1
ATOM 807 N N . GLY B 1 4 ? 10.508 16.891 21.797 1 62.81 4 GLY B N 1
ATOM 808 C CA . GLY B 1 4 ? 9.227 16.438 22.297 1 62.81 4 GLY B CA 1
ATOM 809 C C . GLY B 1 4 ? 8.164 16.344 21.219 1 62.81 4 GLY B C 1
ATOM 810 O O . GLY B 1 4 ? 7.438 15.344 21.141 1 62.81 4 GLY B O 1
ATOM 811 N N . LEU B 1 5 ? 8.203 17.297 20.344 1 76.19 5 LEU B N 1
ATOM 812 C CA . LEU B 1 5 ? 7.227 17.312 19.266 1 76.19 5 LEU B CA 1
ATOM 813 C C . LEU B 1 5 ? 7.453 16.141 18.312 1 76.19 5 LEU B C 1
ATOM 815 O O . LEU B 1 5 ? 6.496 15.523 17.844 1 76.19 5 LEU B O 1
ATOM 819 N N . GLN B 1 6 ? 8.758 15.891 18.094 1 79.44 6 GLN B N 1
ATOM 820 C CA . GLN B 1 6 ? 9.094 14.797 17.188 1 79.44 6 GLN B CA 1
ATOM 821 C C . GLN B 1 6 ? 8.633 13.453 17.766 1 79.44 6 GLN B C 1
ATOM 823 O O . GLN B 1 6 ? 8.102 12.617 17.047 1 79.44 6 GLN B O 1
ATOM 828 N N . ALA B 1 7 ? 8.844 13.312 19 1 84.31 7 ALA B N 1
ATOM 829 C CA . ALA B 1 7 ? 8.453 12.07 19.656 1 84.31 7 ALA B CA 1
ATOM 830 C C . ALA B 1 7 ? 6.938 11.906 19.656 1 84.31 7 ALA B C 1
ATOM 832 O O . ALA B 1 7 ? 6.426 10.805 19.422 1 84.31 7 ALA B O 1
ATOM 833 N N . THR B 1 8 ? 6.309 12.961 19.984 1 85.19 8 THR B N 1
ATOM 834 C CA . THR B 1 8 ? 4.852 12.93 20 1 85.19 8 THR B CA 1
ATOM 835 C C . THR B 1 8 ? 4.297 12.656 18.609 1 85.19 8 THR B C 1
ATOM 837 O O . THR B 1 8 ? 3.334 11.898 18.453 1 85.19 8 THR B O 1
ATOM 840 N N . THR B 1 9 ? 4.93 13.242 17.641 1 88.62 9 THR B N 1
ATOM 841 C CA . THR B 1 9 ? 4.5 13.039 16.266 1 88.62 9 THR B CA 1
ATOM 842 C C . THR B 1 9 ? 4.695 11.586 15.844 1 88.62 9 THR B C 1
ATOM 844 O O . THR B 1 9 ? 3.797 10.977 15.258 1 88.62 9 THR B O 1
ATOM 847 N N . GLU B 1 10 ? 5.848 11.062 16.172 1 90 10 GLU B N 1
ATOM 848 C CA . GLU B 1 10 ? 6.141 9.672 15.812 1 90 10 GLU B CA 1
ATOM 849 C C . GLU B 1 10 ? 5.188 8.711 16.516 1 90 10 GLU B C 1
ATOM 851 O O . GLU B 1 10 ? 4.746 7.723 15.922 1 90 10 GLU B O 1
ATOM 856 N N . GLN B 1 11 ? 4.902 9.008 17.719 1 90.94 11 GLN B N 1
ATOM 857 C CA . GLN B 1 11 ? 3.951 8.18 18.453 1 90.94 11 GLN B CA 1
ATOM 858 C C . GLN B 1 11 ? 2.562 8.25 17.828 1 90.94 11 GLN B C 1
ATOM 860 O O . GLN B 1 11 ? 1.862 7.238 17.75 1 90.94 11 GLN B O 1
ATOM 865 N N . PHE B 1 12 ? 2.221 9.414 17.484 1 91.81 12 PHE B N 1
ATOM 866 C CA . PHE B 1 12 ? 0.936 9.578 16.812 1 91.81 12 PHE B CA 1
ATOM 867 C C . PHE B 1 12 ? 0.898 8.797 15.508 1 91.81 12 PHE B C 1
ATOM 869 O O . PHE B 1 12 ? -0.054 8.062 15.25 1 91.81 12 PHE B O 1
ATOM 876 N N . ILE B 1 13 ? 1.912 8.906 14.734 1 93.38 13 ILE B N 1
ATOM 877 C CA . ILE B 1 13 ? 2.018 8.211 13.453 1 93.38 13 ILE B CA 1
ATOM 878 C C . ILE B 1 13 ? 1.915 6.703 13.672 1 93.38 13 ILE B C 1
ATOM 880 O O . ILE B 1 13 ? 1.142 6.023 13 1 93.38 13 ILE B O 1
ATOM 884 N N . GLU B 1 14 ? 2.672 6.227 14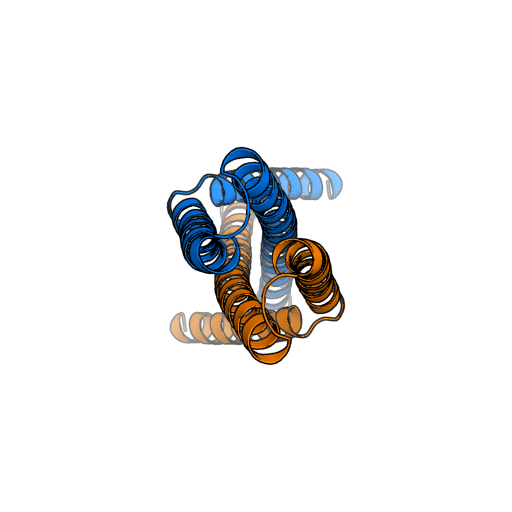.617 1 91.25 14 GLU B N 1
ATOM 885 C CA . GLU B 1 14 ? 2.676 4.789 14.891 1 91.25 14 GLU B CA 1
ATOM 886 C C . GLU B 1 14 ? 1.294 4.305 15.32 1 91.25 14 GLU B C 1
ATOM 888 O O . GLU B 1 14 ? 0.841 3.244 14.883 1 91.25 14 GLU B O 1
ATOM 893 N N . SER B 1 15 ? 0.657 5.066 16.094 1 92.94 15 SER B N 1
ATOM 894 C CA . SER B 1 15 ? -0.679 4.711 16.562 1 92.94 15 SER B CA 1
ATOM 895 C C . SER B 1 15 ? -1.685 4.707 15.414 1 92.94 15 SER B C 1
ATOM 897 O O . SER B 1 15 ? -2.504 3.791 15.297 1 92.94 15 SER B O 1
ATOM 899 N N . ARG B 1 16 ? -1.598 5.648 14.641 1 92.38 16 ARG B N 1
ATOM 900 C CA . ARG B 1 16 ? -2.535 5.766 13.523 1 92.38 16 ARG B CA 1
ATOM 901 C C . ARG B 1 16 ? -2.266 4.699 12.469 1 92.38 16 ARG B C 1
ATOM 903 O O . ARG B 1 16 ? -3.199 4.164 11.867 1 92.38 16 ARG B O 1
ATOM 910 N N . LEU B 1 17 ? -1.019 4.465 12.273 1 91.88 17 LEU B N 1
ATOM 911 C CA . LEU B 1 17 ? -0.652 3.398 11.344 1 91.88 17 LEU B CA 1
ATOM 912 C C . LEU B 1 17 ? -1.188 2.053 11.82 1 91.88 17 LEU B C 1
ATOM 914 O O . LEU B 1 17 ? -1.725 1.275 11.031 1 91.88 17 LEU B O 1
ATOM 918 N N . GLU B 1 18 ? -1.021 1.78 13.062 1 90.19 18 GLU B N 1
ATOM 919 C CA . GLU B 1 18 ? -1.56 0.548 13.633 1 90.19 18 GLU B CA 1
ATOM 920 C C . GLU B 1 18 ? -3.072 0.469 13.445 1 90.19 18 GLU B C 1
ATOM 922 O O . GLU B 1 18 ? -3.604 -0.579 13.07 1 90.19 18 GLU B O 1
ATOM 927 N N . ALA B 1 19 ? -3.699 1.581 13.641 1 91.62 19 ALA B N 1
ATOM 928 C CA . ALA B 1 19 ? -5.148 1.644 13.469 1 91.62 19 ALA B CA 1
ATOM 929 C C . ALA B 1 19 ? -5.539 1.392 12.016 1 91.62 19 ALA B C 1
ATOM 931 O O . ALA B 1 19 ? -6.535 0.716 11.742 1 91.62 19 ALA B O 1
ATOM 932 N N . LEU B 1 20 ? -4.766 1.905 11.141 1 91.62 20 LEU B N 1
ATOM 933 C CA . LEU B 1 20 ? -5.02 1.726 9.719 1 91.62 20 LEU B CA 1
ATOM 934 C C . LEU B 1 20 ? -4.875 0.261 9.32 1 91.62 20 LEU B C 1
ATOM 936 O O . LEU B 1 20 ? -5.73 -0.283 8.617 1 91.62 20 LEU B O 1
ATOM 940 N N . LEU B 1 21 ? -3.865 -0.353 9.805 1 87.88 21 LEU B N 1
ATOM 941 C CA . LEU B 1 21 ? -3.531 -1.717 9.414 1 87.88 21 LEU B CA 1
ATOM 942 C C . LEU B 1 21 ? -4.555 -2.707 9.953 1 87.88 21 LEU B C 1
ATOM 944 O O . LEU B 1 21 ? -4.773 -3.768 9.367 1 87.88 21 LEU B O 1
ATOM 948 N N . ILE B 1 22 ? -5.195 -2.373 11.008 1 89 22 ILE B N 1
ATOM 949 C CA . ILE B 1 22 ? -6.16 -3.301 11.586 1 89 22 ILE B CA 1
ATOM 950 C C . ILE B 1 22 ? -7.574 -2.877 11.203 1 89 22 ILE B C 1
ATOM 952 O O . ILE B 1 22 ? -8.547 -3.545 11.562 1 89 22 ILE B O 1
ATOM 956 N N . SER B 1 23 ? -7.656 -1.824 10.492 1 87.5 23 SER B N 1
ATOM 957 C CA . SER B 1 23 ? -8.969 -1.352 10.062 1 87.5 23 SER B CA 1
ATOM 958 C C . SER B 1 23 ? -9.648 -2.363 9.148 1 87.5 23 SER B C 1
ATOM 960 O O . SER B 1 23 ? -8.977 -3.125 8.445 1 87.5 23 SER B O 1
ATOM 962 N N . LYS B 1 24 ? -10.984 -2.314 9.188 1 88.44 24 LYS B N 1
ATOM 963 C CA . LYS B 1 24 ? -11.773 -3.217 8.352 1 88.44 24 LYS B CA 1
ATOM 964 C C . LYS B 1 24 ? -11.492 -2.979 6.867 1 88.44 24 LYS B C 1
ATOM 966 O O . LYS B 1 24 ? -11.352 -3.93 6.094 1 88.44 24 LYS B O 1
ATOM 971 N N . GLU B 1 25 ? -11.406 -1.713 6.523 1 81.25 25 GLU B N 1
ATOM 972 C CA . GLU B 1 25 ? -11.172 -1.358 5.125 1 81.25 25 GLU B CA 1
ATOM 973 C C . GLU B 1 25 ? -9.859 -1.965 4.621 1 81.25 25 GLU B C 1
ATOM 975 O O . GLU B 1 25 ? -9.828 -2.562 3.543 1 81.25 25 GLU B O 1
ATOM 980 N N . TYR B 1 26 ? -8.852 -1.826 5.352 1 83.44 26 TYR B N 1
ATOM 981 C CA . TYR B 1 26 ? -7.555 -2.375 4.969 1 83.44 26 TYR B CA 1
ATOM 982 C C . TYR B 1 26 ? -7.609 -3.896 4.895 1 83.44 26 TYR B C 1
ATOM 984 O O . TYR B 1 26 ? -7.098 -4.496 3.943 1 83.44 26 TYR B O 1
ATOM 992 N N . GLN B 1 27 ? -8.258 -4.465 5.824 1 83.31 27 GLN B N 1
ATOM 993 C CA . GLN B 1 27 ? -8.336 -5.922 5.883 1 83.31 27 GLN B CA 1
ATOM 994 C C . GLN B 1 27 ? -9.133 -6.477 4.707 1 83.31 27 GLN B C 1
ATOM 996 O O . GLN B 1 27 ? -8.797 -7.527 4.16 1 83.31 27 GLN B O 1
ATOM 1001 N N . VAL B 1 28 ? -10.148 -5.773 4.355 1 85.44 28 VAL B N 1
ATOM 1002 C CA . VAL B 1 28 ? -10.992 -6.215 3.25 1 85.44 28 VAL B CA 1
ATOM 1003 C C . VAL B 1 28 ? -10.18 -6.23 1.957 1 85.44 28 VAL B C 1
ATOM 1005 O O . VAL B 1 28 ? -10.242 -7.191 1.187 1 85.44 28 VAL B O 1
ATOM 1008 N N . TYR B 1 29 ? -9.352 -5.242 1.749 1 80.62 29 TYR B N 1
ATOM 1009 C CA . TYR B 1 29 ? -8.547 -5.172 0.534 1 80.62 29 TYR B CA 1
ATOM 1010 C C . TYR B 1 29 ? -7.457 -6.242 0.54 1 80.62 29 TYR B C 1
ATOM 1012 O O . TYR B 1 29 ? -7.168 -6.844 -0.495 1 80.62 29 TYR B O 1
ATOM 1020 N N . ALA B 1 30 ? -6.926 -6.461 1.704 1 79.75 30 ALA B N 1
ATOM 1021 C CA . ALA B 1 30 ? -5.941 -7.531 1.825 1 79.75 30 ALA B CA 1
ATOM 1022 C C . ALA B 1 30 ? -6.566 -8.891 1.514 1 79.75 30 ALA B C 1
ATOM 1024 O O . ALA B 1 30 ? -5.973 -9.703 0.808 1 79.75 30 ALA B O 1
ATOM 1025 N N . ASP B 1 31 ? -7.758 -9.039 1.922 1 84.19 31 ASP B N 1
ATOM 1026 C CA . ASP B 1 31 ? -8.477 -10.297 1.693 1 84.19 31 ASP B CA 1
ATOM 1027 C C . ASP B 1 31 ? -8.781 -10.492 0.211 1 84.19 31 ASP B C 1
ATOM 1029 O O . ASP B 1 31 ? -8.734 -11.617 -0.294 1 84.19 31 ASP B O 1
ATOM 1033 N N . ILE B 1 32 ? -9.117 -9.414 -0.423 1 84.62 32 ILE B N 1
ATOM 1034 C CA . ILE B 1 32 ? -9.438 -9.484 -1.846 1 84.62 32 ILE B CA 1
ATOM 1035 C C . ILE B 1 32 ? -8.203 -9.945 -2.629 1 84.62 32 ILE B C 1
ATOM 1037 O O . ILE B 1 32 ? -8.312 -10.805 -3.506 1 84.62 32 ILE B O 1
ATOM 1041 N N . ILE B 1 33 ? -7.047 -9.438 -2.295 1 82.06 33 ILE B N 1
ATOM 1042 C CA . ILE B 1 33 ? -5.809 -9.828 -2.965 1 82.06 33 ILE B CA 1
ATOM 1043 C C . ILE B 1 33 ? -5.57 -11.328 -2.783 1 82.06 33 ILE B C 1
ATOM 1045 O O . ILE B 1 33 ? -5.266 -12.031 -3.746 1 82.06 33 ILE B O 1
ATOM 1049 N N . TYR B 1 34 ? -5.836 -11.758 -1.621 1 81.81 34 TYR B N 1
ATOM 1050 C CA . TYR B 1 34 ? -5.555 -13.156 -1.285 1 81.81 34 TYR B CA 1
ATOM 1051 C C . TYR B 1 34 ? -6.543 -14.086 -1.974 1 81.81 34 TYR B C 1
ATOM 1053 O O . TYR B 1 34 ? -6.152 -15.125 -2.518 1 81.81 34 TYR B O 1
ATOM 1061 N N . ARG B 1 35 ? -7.758 -13.75 -1.926 1 85.88 35 ARG B N 1
ATOM 1062 C CA . ARG B 1 35 ? -8.781 -14.578 -2.557 1 85.88 35 ARG B CA 1
ATOM 1063 C C . ARG B 1 35 ? -8.547 -14.68 -4.059 1 85.88 35 ARG B C 1
ATOM 1065 O O . ARG B 1 35 ? -8.648 -15.766 -4.633 1 85.88 35 ARG B O 1
ATOM 1072 N N . ASP B 1 36 ? -8.266 -13.57 -4.645 1 82.88 36 ASP B N 1
ATOM 1073 C CA . ASP B 1 36 ? -8.016 -13.57 -6.082 1 82.88 36 ASP B CA 1
ATOM 1074 C C . ASP B 1 36 ? -6.777 -14.398 -6.426 1 82.88 36 ASP B C 1
ATOM 1076 O O . ASP B 1 36 ? -6.77 -15.125 -7.418 1 82.88 36 ASP B O 1
ATOM 1080 N N . LEU B 1 37 ? -5.777 -14.336 -5.68 1 83.62 37 LEU B N 1
ATOM 1081 C CA . LEU B 1 37 ? -4.555 -15.109 -5.871 1 83.62 37 LEU B CA 1
ATOM 1082 C C . LEU B 1 37 ? -4.836 -16.609 -5.766 1 83.62 37 LEU B C 1
ATOM 1084 O O . LEU B 1 37 ? -4.395 -17.391 -6.613 1 83.62 37 LEU B O 1
ATOM 1088 N N . GLU B 1 38 ? -5.566 -16.953 -4.766 1 83.25 38 GLU B N 1
ATOM 1089 C CA . GLU B 1 38 ? -5.891 -18.359 -4.559 1 83.25 38 GLU B CA 1
ATOM 1090 C C . GLU B 1 38 ? -6.668 -18.922 -5.742 1 83.25 38 GLU B C 1
ATOM 1092 O O . GLU B 1 38 ? -6.371 -20.016 -6.215 1 83.25 38 GLU B O 1
ATOM 1097 N N . GLU B 1 39 ? -7.605 -18.219 -6.18 1 84.12 39 GLU B N 1
ATOM 1098 C CA . GLU B 1 39 ? -8.438 -18.656 -7.293 1 84.12 39 GLU B CA 1
ATOM 1099 C C . GLU B 1 39 ? -7.605 -18.859 -8.555 1 84.12 39 GLU B C 1
ATOM 1101 O O . GLU B 1 39 ? -7.766 -19.859 -9.266 1 84.12 39 GLU B O 1
ATOM 1106 N N . LYS B 1 40 ? -6.742 -18.016 -8.773 1 82.12 40 LYS B N 1
ATOM 1107 C CA . LYS B 1 40 ? -5.938 -18.078 -9.992 1 82.12 40 LYS B CA 1
ATOM 1108 C C . LYS B 1 40 ? -4.887 -19.172 -9.898 1 82.12 40 LYS B C 1
ATOM 1110 O O . LYS B 1 40 ? -4.582 -19.844 -10.898 1 82.12 40 LYS B O 1
ATOM 1115 N N . LEU B 1 41 ? -4.344 -19.406 -8.742 1 81.75 41 LEU B N 1
ATOM 1116 C CA . LEU B 1 41 ? -3.299 -20.406 -8.562 1 81.75 41 LEU B CA 1
ATOM 1117 C C . LEU B 1 41 ? -3.891 -21.812 -8.508 1 81.75 41 LEU B C 1
ATOM 1119 O O . LEU B 1 41 ? -3.213 -22.797 -8.836 1 81.75 41 LEU B O 1
ATOM 1123 N N . LEU B 1 42 ? -5.117 -21.875 -8.016 1 78 42 LEU B N 1
ATOM 1124 C CA . LEU B 1 42 ? -5.766 -23.188 -7.953 1 78 42 LEU B CA 1
ATOM 1125 C C . LEU B 1 42 ? -5.801 -23.844 -9.328 1 78 42 LEU B C 1
ATOM 1127 O O . LEU B 1 42 ? -5.461 -25.016 -9.469 1 78 42 LEU B O 1
ATOM 1131 N N . ASP B 1 43 ? -6.156 -23.031 -10.297 1 71.88 43 ASP B N 1
ATOM 1132 C CA . ASP B 1 43 ? -6.258 -23.562 -11.656 1 71.88 43 ASP B CA 1
ATOM 1133 C C . ASP B 1 43 ? -4.879 -23.906 -12.211 1 71.88 43 ASP B C 1
ATOM 1135 O O . ASP B 1 43 ? -4.711 -24.938 -12.875 1 71.88 43 ASP B O 1
ATOM 1139 N N . ALA B 1 44 ? -3.9 -23.156 -11.812 1 73.31 44 ALA B N 1
ATOM 1140 C CA . ALA B 1 44 ? -2.57 -23.266 -12.406 1 73.31 44 ALA B CA 1
ATOM 1141 C C . ALA B 1 44 ? -1.752 -24.359 -11.711 1 73.31 44 ALA B C 1
ATOM 1143 O O . ALA B 1 44 ? -0.784 -24.859 -12.273 1 73.31 44 ALA B O 1
ATOM 1144 N N . THR B 1 45 ? -2.193 -24.672 -10.508 1 74.69 45 THR B N 1
ATOM 1145 C CA . THR B 1 45 ? -1.396 -25.594 -9.719 1 74.69 45 THR B CA 1
ATOM 1146 C C . THR B 1 45 ? -2.125 -26.922 -9.547 1 74.69 45 THR B C 1
ATOM 1148 O O . THR B 1 45 ? -1.866 -27.672 -8.602 1 74.69 45 THR B O 1
ATOM 1151 N N . GLN B 1 46 ? -2.979 -27.203 -10.406 1 74.88 46 GLN B N 1
ATOM 1152 C CA . GLN B 1 46 ? -3.785 -28.422 -10.312 1 74.88 46 GLN B CA 1
ATOM 1153 C C . GLN B 1 46 ? -2.906 -29.656 -10.32 1 74.88 46 GLN B C 1
ATOM 1155 O O . GLN B 1 46 ? -3.309 -30.719 -9.812 1 74.88 46 GLN B O 1
ATOM 1160 N N . THR B 1 47 ? -1.724 -29.484 -10.883 1 74.81 47 THR B N 1
ATOM 1161 C CA . THR B 1 47 ? -0.837 -30.641 -10.992 1 74.81 47 THR B CA 1
ATOM 1162 C C . THR B 1 47 ? -0.13 -30.906 -9.664 1 74.81 47 THR B C 1
ATOM 1164 O O . THR B 1 47 ? 0.434 -31.984 -9.461 1 74.81 47 THR B O 1
ATOM 1167 N N . LEU B 1 48 ? -0.148 -29.953 -8.766 1 75.5 48 LEU B N 1
ATOM 1168 C CA . LEU B 1 48 ? 0.496 -30.094 -7.469 1 75.5 48 LEU B CA 1
ATOM 1169 C C . LEU B 1 48 ? -0.426 -30.797 -6.48 1 75.5 48 LEU B C 1
ATOM 1171 O O . LEU B 1 48 ? -1.65 -30.719 -6.594 1 75.5 48 LEU B O 1
ATOM 1175 N N . ASP B 1 49 ? 0.221 -31.594 -5.684 1 81.94 49 ASP B N 1
ATOM 1176 C CA . ASP B 1 49 ? -0.608 -32.156 -4.617 1 81.94 49 ASP B CA 1
ATOM 1177 C C . ASP B 1 49 ? -1.051 -31.062 -3.646 1 81.94 49 ASP B C 1
ATOM 1179 O O . ASP B 1 49 ? -0.558 -29.922 -3.707 1 81.94 49 ASP B O 1
ATOM 1183 N N . ASP B 1 50 ? -2.055 -31.375 -2.84 1 81.81 50 ASP B N 1
ATOM 1184 C CA . ASP B 1 50 ? -2.705 -30.391 -1.972 1 81.81 50 ASP B CA 1
ATOM 1185 C C . ASP B 1 50 ? -1.696 -29.734 -1.03 1 81.81 50 ASP B C 1
ATOM 1187 O O . ASP B 1 50 ? -1.744 -28.531 -0.808 1 81.81 50 ASP B O 1
ATOM 1191 N N . GLU B 1 51 ? -0.775 -30.484 -0.487 1 86.19 51 GLU B N 1
ATOM 1192 C CA . GLU B 1 51 ? 0.193 -29.969 0.471 1 86.19 51 GLU B CA 1
ATOM 1193 C C . GLU B 1 51 ? 1.156 -28.984 -0.198 1 86.19 51 GLU B C 1
ATOM 1195 O O . GLU B 1 51 ? 1.4 -27.891 0.319 1 86.19 51 GLU B O 1
ATOM 1200 N N . ALA B 1 52 ? 1.692 -29.391 -1.343 1 81.5 52 ALA B N 1
ATOM 1201 C CA . ALA B 1 52 ? 2.623 -28.562 -2.09 1 81.5 52 ALA B CA 1
ATOM 1202 C C . ALA B 1 52 ? 1.94 -27.281 -2.57 1 81.5 52 ALA B C 1
ATOM 1204 O O . ALA B 1 52 ? 2.533 -26.203 -2.525 1 81.5 52 ALA B O 1
ATOM 1205 N N . ARG B 1 53 ? 0.724 -27.406 -2.963 1 82.62 53 ARG B N 1
ATOM 1206 C CA . ARG B 1 53 ? -0.055 -26.266 -3.424 1 82.62 53 ARG B CA 1
ATOM 1207 C C . ARG B 1 53 ? -0.302 -25.281 -2.287 1 82.62 53 ARG B C 1
ATOM 1209 O O . ARG B 1 53 ? -0.116 -24.062 -2.455 1 82.62 53 ARG B O 1
ATOM 1216 N N . ASN B 1 54 ? -0.64 -25.797 -1.123 1 84.25 54 ASN B N 1
ATOM 1217 C CA . ASN B 1 54 ? -0.912 -24.953 0.033 1 84.25 54 ASN B CA 1
ATOM 1218 C C . ASN B 1 54 ? 0.344 -24.219 0.498 1 84.25 54 ASN B C 1
ATOM 1220 O O . ASN B 1 54 ? 0.28 -23.047 0.876 1 84.25 54 ASN B O 1
ATOM 1224 N N . LEU B 1 55 ? 1.416 -24.875 0.453 1 85.44 55 LEU B N 1
ATOM 1225 C CA . LEU B 1 55 ? 2.678 -24.266 0.862 1 85.44 55 LEU B CA 1
ATOM 1226 C C . LEU B 1 55 ? 3.078 -23.141 -0.093 1 85.44 55 LEU B C 1
ATOM 1228 O O . LEU B 1 55 ? 3.57 -22.109 0.341 1 85.44 55 LEU B O 1
ATOM 1232 N N . LEU B 1 56 ? 2.832 -23.375 -1.383 1 83.38 56 LEU B N 1
ATOM 1233 C CA . LEU B 1 56 ? 3.127 -22.359 -2.395 1 83.38 56 LEU B CA 1
ATOM 1234 C C . LEU B 1 56 ? 2.254 -21.125 -2.201 1 83.38 56 LEU B C 1
ATOM 1236 O O . LEU B 1 56 ? 2.756 -20 -2.207 1 83.38 56 LEU B O 1
ATOM 1240 N N . ILE B 1 57 ? 1.013 -21.359 -1.989 1 83.06 57 ILE B N 1
ATOM 1241 C CA . ILE B 1 57 ? 0.054 -20.266 -1.833 1 83.06 57 ILE B CA 1
ATOM 1242 C C . ILE B 1 57 ? 0.385 -19.469 -0.577 1 83.06 57 ILE B C 1
ATOM 1244 O O . ILE B 1 57 ? 0.39 -18.234 -0.603 1 83.06 57 ILE B O 1
ATOM 1248 N N . GLU B 1 58 ? 0.708 -20.109 0.482 1 85.56 58 GLU B N 1
ATOM 1249 C CA . GLU B 1 58 ? 1.044 -19.438 1.733 1 85.56 58 GLU B CA 1
ATOM 1250 C C . GLU B 1 58 ? 2.334 -18.641 1.598 1 85.56 58 GLU B C 1
ATOM 1252 O O . GLU B 1 58 ? 2.453 -17.547 2.16 1 85.56 58 GLU B O 1
ATOM 1257 N N . ASP B 1 59 ? 3.223 -19.172 0.91 1 86.12 59 ASP B N 1
ATOM 1258 C CA . ASP B 1 59 ? 4.492 -18.484 0.695 1 86.12 59 ASP B CA 1
ATOM 1259 C C . ASP B 1 59 ? 4.293 -17.219 -0.124 1 86.12 59 ASP B C 1
ATOM 1261 O O . ASP B 1 59 ? 4.84 -16.156 0.211 1 86.12 59 ASP B O 1
ATOM 1265 N N . ILE B 1 60 ? 3.52 -17.328 -1.144 1 83.62 60 ILE B N 1
ATOM 1266 C CA . ILE B 1 60 ? 3.242 -16.172 -1.999 1 83.62 60 ILE B CA 1
ATOM 1267 C C . ILE B 1 60 ? 2.445 -15.133 -1.22 1 83.62 60 ILE B C 1
ATOM 1269 O O . ILE B 1 60 ? 2.76 -13.945 -1.264 1 83.62 60 ILE B O 1
ATOM 1273 N N . ARG B 1 61 ? 1.506 -15.633 -0.482 1 84.19 61 ARG B N 1
ATOM 1274 C CA . ARG B 1 61 ? 0.665 -14.758 0.319 1 84.19 61 ARG B CA 1
ATOM 1275 C C . ARG B 1 61 ? 1.497 -13.977 1.33 1 84.19 61 ARG B C 1
ATOM 1277 O O . ARG B 1 61 ? 1.345 -12.758 1.46 1 84.19 61 ARG B O 1
ATOM 1284 N N . SER B 1 62 ? 2.287 -14.633 2.037 1 86.25 62 SER B N 1
ATOM 1285 C CA . SER B 1 62 ? 3.105 -14.008 3.072 1 86.25 62 SER B CA 1
ATOM 1286 C C . SER B 1 62 ? 4.031 -12.953 2.482 1 86.25 62 SER B C 1
ATOM 1288 O O . SER B 1 62 ? 4.227 -11.883 3.074 1 86.25 62 SER B O 1
ATOM 1290 N N . ASN B 1 63 ? 4.555 -13.195 1.371 1 84.06 63 ASN B N 1
ATOM 1291 C CA . ASN B 1 63 ? 5.453 -12.25 0.71 1 84.06 63 ASN B CA 1
ATOM 1292 C C . ASN B 1 63 ? 4.707 -11 0.246 1 84.06 63 ASN B C 1
ATOM 1294 O O . ASN B 1 63 ? 5.191 -9.883 0.432 1 84.06 63 ASN B O 1
ATOM 1298 N N . ILE B 1 64 ? 3.564 -11.203 -0.336 1 83.5 64 ILE B N 1
ATOM 1299 C CA . ILE B 1 64 ? 2.75 -10.086 -0.811 1 83.5 64 ILE B CA 1
ATOM 1300 C C . ILE B 1 64 ? 2.312 -9.227 0.371 1 83.5 64 ILE B C 1
ATOM 1302 O O . ILE B 1 64 ? 2.396 -7.996 0.316 1 83.5 64 ILE B O 1
ATOM 1306 N N . PHE B 1 65 ? 1.947 -9.891 1.443 1 83.88 65 PHE B N 1
ATOM 1307 C CA . PHE B 1 65 ? 1.488 -9.172 2.627 1 83.88 65 PHE B CA 1
ATOM 1308 C C . PHE B 1 65 ? 2.602 -8.297 3.195 1 83.88 65 PHE B C 1
ATOM 1310 O O . PHE B 1 65 ? 2.367 -7.145 3.553 1 83.88 65 PHE B O 1
ATOM 1317 N N . GLU B 1 66 ? 3.709 -8.875 3.334 1 84.94 66 GLU B N 1
ATOM 1318 C CA . GLU B 1 66 ? 4.836 -8.133 3.891 1 84.94 66 GLU B CA 1
ATOM 1319 C C . GLU B 1 66 ? 5.168 -6.914 3.033 1 84.94 66 GLU B C 1
ATOM 1321 O O . GLU B 1 66 ? 5.41 -5.824 3.561 1 84.94 66 GLU B O 1
ATOM 1326 N N . GLN B 1 67 ? 5.16 -7.098 1.773 1 83.12 67 GLN B N 1
ATOM 1327 C CA . GLN B 1 67 ? 5.504 -6 0.873 1 83.12 67 GLN B CA 1
ATOM 1328 C C . GLN B 1 67 ? 4.414 -4.93 0.87 1 83.12 67 GLN B C 1
ATOM 1330 O O . GLN B 1 67 ? 4.715 -3.732 0.863 1 83.12 67 GLN B O 1
ATOM 1335 N N . ILE B 1 68 ? 3.201 -5.305 0.921 1 83.56 68 ILE B N 1
ATOM 1336 C CA . ILE B 1 68 ? 2.084 -4.367 0.982 1 83.56 68 ILE B CA 1
ATOM 1337 C C . ILE B 1 68 ? 2.133 -3.592 2.295 1 83.56 68 ILE B C 1
ATOM 1339 O O . ILE B 1 68 ? 1.882 -2.385 2.32 1 83.56 68 ILE B O 1
ATOM 1343 N N . PHE B 1 69 ? 2.455 -4.348 3.32 1 85.75 69 PHE B N 1
ATOM 1344 C CA . PHE B 1 69 ? 2.582 -3.717 4.629 1 85.75 69 PHE B CA 1
ATOM 1345 C C . PHE B 1 69 ? 3.633 -2.613 4.598 1 85.75 69 PHE B C 1
ATOM 1347 O O . PHE B 1 69 ? 3.383 -1.497 5.059 1 85.75 69 PHE B O 1
ATOM 1354 N N . PHE B 1 70 ? 4.727 -2.857 4.059 1 87.88 70 PHE B N 1
ATOM 1355 C CA . PHE B 1 70 ? 5.824 -1.9 3.984 1 87.88 70 PHE B CA 1
ATOM 1356 C C . PHE B 1 70 ? 5.438 -0.696 3.135 1 87.88 70 PHE B C 1
ATOM 1358 O O . PHE B 1 70 ? 5.668 0.449 3.529 1 87.88 70 PHE B O 1
ATOM 1365 N N . GLN B 1 71 ? 4.832 -0.986 2.031 1 87.19 71 GLN B N 1
ATOM 1366 C CA . GLN B 1 71 ? 4.457 0.09 1.121 1 87.19 71 GLN B CA 1
ATOM 1367 C C . GLN B 1 71 ? 3.367 0.971 1.728 1 87.19 71 GLN B C 1
ATOM 1369 O O . GLN B 1 71 ? 3.385 2.191 1.561 1 87.19 71 GLN B O 1
ATOM 1374 N N . THR B 1 72 ? 2.494 0.334 2.398 1 89.44 72 THR B N 1
ATOM 1375 C CA . THR B 1 72 ? 1.429 1.068 3.072 1 89.44 72 THR B CA 1
ATOM 1376 C C . THR B 1 72 ? 2.004 2.004 4.133 1 89.44 72 THR B C 1
ATOM 1378 O O . THR B 1 72 ? 1.617 3.172 4.211 1 89.44 72 THR B O 1
ATOM 1381 N N . LYS B 1 73 ? 2.887 1.486 4.902 1 91.31 73 LYS B N 1
ATOM 1382 C CA . LYS B 1 73 ? 3.537 2.277 5.941 1 91.31 73 LYS B CA 1
ATOM 1383 C C . LYS B 1 73 ? 4.273 3.473 5.348 1 91.31 73 LYS B C 1
ATOM 1385 O O . LYS B 1 73 ? 4.18 4.586 5.863 1 91.31 73 LYS B O 1
ATOM 1390 N N . GLN B 1 74 ? 4.977 3.254 4.273 1 91.56 74 GLN B N 1
ATOM 1391 C CA . GLN B 1 74 ? 5.73 4.316 3.615 1 91.56 74 GLN B CA 1
ATOM 1392 C C . GLN B 1 74 ? 4.801 5.387 3.055 1 91.56 74 GLN B C 1
ATOM 1394 O O . GLN B 1 74 ? 5.07 6.582 3.188 1 91.56 74 GLN B O 1
ATOM 1399 N N . ALA B 1 75 ? 3.762 4.883 2.438 1 93.44 75 ALA B N 1
ATOM 1400 C CA . ALA B 1 75 ? 2.805 5.82 1.854 1 93.44 75 ALA B CA 1
ATOM 1401 C C . ALA B 1 75 ? 2.146 6.676 2.932 1 93.44 75 ALA B C 1
ATOM 1403 O O . ALA B 1 75 ? 2.002 7.891 2.768 1 93.44 75 ALA B O 1
ATOM 1404 N N . TYR B 1 76 ? 1.745 6.059 3.996 1 95.62 76 TYR B N 1
ATOM 1405 C CA . TYR B 1 76 ? 1.125 6.77 5.109 1 95.62 76 TYR B CA 1
ATOM 1406 C C . TYR B 1 76 ? 2.059 7.84 5.664 1 95.62 76 TYR B C 1
ATOM 1408 O O . TYR B 1 76 ? 1.656 8.992 5.848 1 95.62 76 TYR B O 1
ATOM 1416 N N . ARG B 1 77 ? 3.26 7.445 5.922 1 94.12 77 ARG B N 1
ATOM 1417 C CA . ARG B 1 77 ? 4.242 8.359 6.492 1 94.12 77 ARG B CA 1
ATOM 1418 C C . ARG B 1 77 ? 4.523 9.523 5.547 1 94.12 77 ARG B C 1
ATOM 1420 O O . ARG B 1 77 ? 4.707 10.656 5.984 1 94.12 77 ARG B O 1
ATOM 1427 N N . GLN B 1 78 ? 4.594 9.195 4.301 1 94.44 78 GLN B N 1
ATOM 1428 C CA . GLN B 1 78 ? 4.816 10.25 3.312 1 94.44 78 GLN B CA 1
ATOM 1429 C C . GLN B 1 78 ? 3.643 11.219 3.271 1 94.44 78 GLN B C 1
ATOM 1431 O O . GLN B 1 78 ? 3.84 12.438 3.207 1 94.44 78 GLN B O 1
ATOM 1436 N N . GLY B 1 79 ? 2.422 10.664 3.301 1 95.62 79 GLY B N 1
ATOM 1437 C CA . GLY B 1 79 ? 1.257 11.531 3.367 1 95.62 79 GLY B CA 1
ATOM 1438 C C . GLY B 1 79 ? 1.267 12.453 4.574 1 95.62 79 GLY B C 1
ATOM 1439 O O . GLY B 1 79 ? 0.963 13.641 4.461 1 95.62 79 GLY B O 1
ATOM 1440 N N . PHE B 1 80 ? 1.622 11.898 5.68 1 95.19 80 PHE B N 1
ATOM 1441 C CA . PHE B 1 80 ? 1.704 12.664 6.918 1 95.19 80 PHE B CA 1
ATOM 1442 C C . PHE B 1 80 ? 2.725 13.789 6.793 1 95.19 80 PHE B C 1
ATOM 1444 O O . PHE B 1 80 ? 2.432 14.945 7.117 1 95.19 80 PHE B O 1
ATOM 1451 N N . SER B 1 81 ? 3.84 13.477 6.277 1 93.12 81 SER B N 1
ATOM 1452 C CA . SER B 1 81 ? 4.93 14.43 6.121 1 93.12 81 SER B CA 1
ATOM 1453 C C . SER B 1 81 ? 4.555 15.539 5.145 1 93.12 81 SER B C 1
ATOM 1455 O O . SER B 1 81 ? 4.824 16.719 5.395 1 93.12 81 SER B O 1
ATOM 1457 N N . ASP B 1 82 ? 3.959 15.1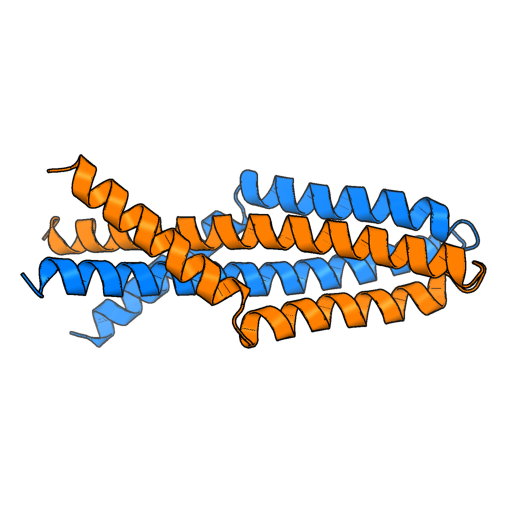56 4.086 1 94 82 ASP B N 1
ATOM 1458 C CA . ASP B 1 82 ? 3.551 16.125 3.076 1 94 82 ASP B CA 1
ATOM 1459 C C . ASP B 1 82 ? 2.516 17.109 3.641 1 94 82 ASP B C 1
ATOM 1461 O O . ASP B 1 82 ? 2.539 18.297 3.322 1 94 82 ASP B O 1
ATOM 1465 N N . SER B 1 83 ? 1.646 16.516 4.398 1 93.69 83 SER B N 1
ATOM 1466 C CA . SER B 1 83 ? 0.636 17.359 5.031 1 93.69 83 SER B CA 1
ATOM 1467 C C . SER B 1 83 ? 1.272 18.375 5.973 1 93.69 83 SER B C 1
ATOM 1469 O O . SER B 1 83 ? 0.875 19.547 5.996 1 93.69 83 SER B O 1
ATOM 1471 N N . MET B 1 84 ? 2.23 17.953 6.75 1 89.88 84 MET B N 1
ATOM 1472 C CA . MET B 1 84 ? 2.938 18.875 7.645 1 89.88 84 MET B CA 1
ATOM 1473 C C . MET B 1 84 ? 3.59 20 6.859 1 89.88 84 MET B C 1
ATOM 1475 O O . MET B 1 84 ? 3.477 21.172 7.234 1 89.88 84 MET B O 1
ATOM 1479 N N . THR B 1 85 ? 4.207 19.609 5.797 1 87.12 85 THR B N 1
ATOM 1480 C CA . THR B 1 85 ? 4.855 20.594 4.941 1 87.12 85 THR B CA 1
ATOM 1481 C C . THR B 1 85 ? 3.826 21.547 4.336 1 87.12 85 THR B C 1
ATOM 1483 O O . THR B 1 85 ? 4.035 22.75 4.316 1 87.12 85 THR B O 1
ATOM 1486 N N . PHE B 1 86 ? 2.732 21.016 3.891 1 89.44 86 PHE B N 1
ATOM 1487 C CA . PHE B 1 86 ? 1.642 21.781 3.305 1 89.44 86 PHE B CA 1
ATOM 1488 C C . PHE B 1 86 ? 1.099 22.797 4.305 1 89.44 86 PHE B C 1
ATOM 1490 O O . PHE B 1 86 ? 0.907 23.969 3.969 1 89.44 86 PHE B O 1
ATOM 1497 N N . MET B 1 87 ? 0.909 22.438 5.48 1 85.88 87 MET B N 1
ATOM 1498 C CA . MET B 1 87 ? 0.335 23.297 6.516 1 85.88 87 MET B CA 1
ATOM 1499 C C . MET B 1 87 ? 1.325 24.375 6.938 1 85.88 87 MET B C 1
ATOM 1501 O O . MET B 1 87 ? 0.947 25.531 7.121 1 85.88 87 MET B O 1
ATOM 1505 N N . ILE B 1 88 ? 2.494 23.953 7.07 1 82.44 88 ILE B N 1
ATOM 1506 C CA . ILE B 1 88 ? 3.518 24.906 7.473 1 82.44 88 ILE B CA 1
ATOM 1507 C C . ILE B 1 88 ? 3.684 25.969 6.391 1 82.44 88 ILE B C 1
ATOM 1509 O O . ILE B 1 88 ? 3.789 27.156 6.691 1 82.44 88 ILE B O 1
ATOM 1513 N N . ASP B 1 89 ? 3.637 25.547 5.191 1 81.5 89 ASP B N 1
ATOM 1514 C CA . ASP B 1 89 ? 3.781 26.469 4.07 1 81.5 89 ASP B CA 1
ATOM 1515 C C . ASP B 1 89 ? 2.59 27.406 3.98 1 81.5 89 ASP B C 1
ATOM 1517 O O . ASP B 1 89 ? 2.742 28.578 3.596 1 81.5 89 ASP B O 1
ATOM 1521 N N . ARG B 1 90 ? 1.452 26.922 4.336 1 77.69 90 ARG B N 1
ATOM 1522 C CA . ARG B 1 90 ? 0.242 27.734 4.246 1 77.69 90 ARG B CA 1
ATOM 1523 C C . ARG B 1 90 ? 0.084 28.625 5.473 1 77.69 90 ARG B C 1
ATOM 1525 O O . ARG B 1 90 ? -0.485 29.719 5.391 1 77.69 90 ARG B O 1
ATOM 1532 N N . LEU B 1 91 ? 0.565 28.203 6.535 1 74 91 LEU B N 1
ATOM 1533 C CA . LEU B 1 91 ? 0.437 28.969 7.77 1 74 91 LEU B CA 1
ATOM 1534 C C . LEU B 1 91 ? 1.588 29.969 7.918 1 74 91 LEU B C 1
ATOM 1536 O O . LEU B 1 91 ? 1.421 31.031 8.508 1 74 91 LEU B O 1
ATOM 1540 N N . VAL B 1 92 ? 2.664 29.469 7.574 1 63.56 92 VAL B N 1
ATOM 1541 C CA . VAL B 1 92 ? 3.814 30.344 7.793 1 63.56 92 VAL B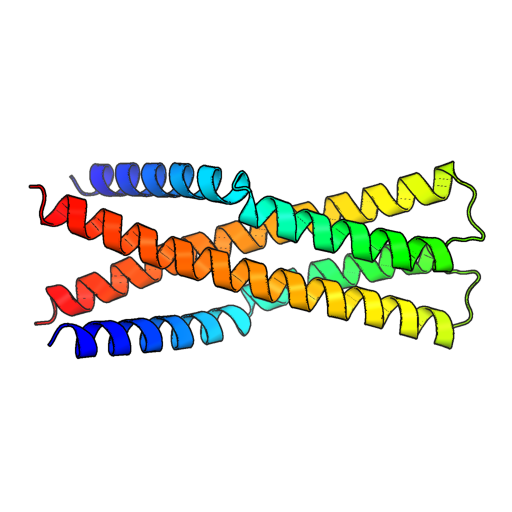 CA 1
ATOM 1542 C C . VAL B 1 92 ? 3.992 31.281 6.598 1 63.56 92 VAL B C 1
ATOM 1544 O O . VAL B 1 92 ? 4.316 32.469 6.766 1 63.56 92 VAL B O 1
ATOM 1547 N N . LYS B 1 93 ? 4.027 30.672 5.406 1 60.03 93 LYS B N 1
ATOM 1548 C CA . LYS B 1 93 ? 4.367 31.562 4.297 1 60.03 93 LYS B CA 1
ATOM 1549 C C . LYS B 1 93 ? 3.199 32.469 3.949 1 60.03 93 LYS B C 1
ATOM 1551 O O . LYS B 1 93 ? 3.307 33.312 3.047 1 60.03 93 LYS B O 1
ATOM 1556 N N . LYS B 1 94 ? 2.104 32.625 4.77 1 49.97 94 LYS B N 1
ATOM 1557 C CA . LYS B 1 94 ? 1.328 33.844 4.586 1 49.97 94 LYS B CA 1
ATOM 1558 C C . LYS B 1 94 ? 1.888 34.969 5.434 1 49.97 94 LYS B C 1
ATOM 1560 O O . LYS B 1 94 ? 2.375 34.75 6.543 1 49.97 94 LYS B O 1
#

Secondary structure (DSSP, 8-state):
-HHHHHHHHHHHHHHHHHHHHHSHHHHHHHHHHHHHHHHHHHHHTTTS-HHHHHHHHHHHHHHHHHHHHHHHHHHHHHHHHHHHHHHHHHHH--/-HHHHHHHHHHHHHHHHHHHHHSHHHHHHHHHHHHHHHHHHHHHTTTS-HHHHHHHHHHHHHHHHHHHHHHHHHHHHHHHHHHHHHHHHHHH--

Radius of gyration: 20.35 Å; Cα contacts (8 Å, |Δi|>4): 121; chains: 2; bounding box: 26×66×46 Å